Protein 7FIU (pdb70)

Structure (mmCIF, N/CA/C/O backbone):
data_7FIU
#
_entry.id   7FIU
#
_cell.length_a   48.110
_cell.length_b   60.590
_cell.length_c   85.550
_cell.angle_alpha   90.000
_cell.angle_beta   90.000
_cell.angle_gamma   90.000
#
_symmetry.space_group_name_H-M   'P 21 21 21'
#
loop_
_entity.id
_entity.type
_entity.pdbx_description
1 polymer 'ULP_PROTEASE domain-containing protein'
2 water water
#
loop_
_atom_site.group_PDB
_atom_site.id
_atom_site.type_symbol
_atom_site.label_atom_id
_atom_site.label_alt_id
_atom_site.label_comp_id
_atom_site.label_asym_id
_atom_site.label_entity_id
_atom_site.label_seq_id
_atom_site.pdbx_PDB_ins_code
_atom_site.Cartn_x
_atom_site.Cartn_y
_atom_site.Cartn_z
_atom_site.occupancy
_atom_site.B_iso_or_equiv
_atom_site.auth_seq_id
_atom_site.auth_comp_id
_atom_site.auth_asym_id
_atom_site.auth_atom_id
_atom_site.pdbx_PDB_model_num
ATOM 1 N N . SER A 1 8 ? -35.384 -3.189 -37.597 1.00 80.07 837 SER A N 1
ATOM 2 C CA . SER A 1 8 ? -34.308 -2.267 -37.945 1.00 69.27 837 SER A CA 1
ATOM 3 C C . SER A 1 8 ? -32.986 -2.671 -37.294 1.00 58.80 837 SER A C 1
ATOM 4 O O . SER A 1 8 ? -32.957 -3.159 -36.164 1.00 66.82 837 SER A O 1
ATOM 7 N N . THR A 1 9 ? -31.896 -2.468 -38.026 1.00 51.36 838 THR A N 1
ATOM 8 C CA . THR A 1 9 ? -30.544 -2.765 -37.580 1.00 42.94 838 THR A CA 1
ATOM 9 C C . THR A 1 9 ? -29.774 -1.473 -37.353 1.00 40.44 838 THR A C 1
ATOM 10 O O . THR A 1 9 ? -30.212 -0.384 -37.740 1.00 42.22 838 THR A O 1
ATOM 14 N N . ALA A 1 10 ? -28.596 -1.607 -36.734 1.00 40.20 839 ALA A N 1
ATOM 15 C CA . ALA A 1 10 ? -27.737 -0.442 -36.552 1.00 42.05 839 ALA A CA 1
ATOM 16 C C . ALA A 1 10 ? -27.355 0.159 -37.895 1.00 42.77 839 ALA A C 1
ATOM 17 O O . ALA A 1 10 ? -27.353 1.383 -38.056 1.00 41.66 839 ALA A O 1
ATOM 19 N N . GLN A 1 11 ? -27.031 -0.692 -38.875 1.00 38.08 840 GLN A N 1
ATOM 20 C CA . GLN A 1 11 ? -26.673 -0.182 -40.191 1.00 38.43 840 GLN A CA 1
ATOM 21 C C . GLN A 1 11 ? -27.883 0.413 -40.898 1.00 43.96 840 GLN A C 1
ATOM 22 O O . GLN A 1 11 ? -27.760 1.413 -41.611 1.00 45.12 840 GLN A O 1
ATOM 28 N N . GLY A 1 12 ? -29.063 -0.174 -40.701 1.00 42.76 841 GLY A N 1
ATOM 29 C CA . GLY A 1 12 ? -30.267 0.425 -41.254 1.00 43.40 841 GLY A CA 1
ATOM 30 C C . GLY A 1 12 ? -30.515 1.815 -40.704 1.00 38.47 841 GLY A C 1
ATOM 31 O O . GLY A 1 12 ? -30.873 2.734 -41.444 1.00 42.68 841 GLY A O 1
ATOM 32 N N . ILE A 1 13 ? -30.305 1.992 -39.400 1.00 36.36 842 ILE A N 1
ATOM 33 C CA . ILE A 1 13 ? -30.452 3.305 -38.786 1.00 40.38 842 ILE A CA 1
ATOM 34 C C . ILE A 1 13 ? -29.395 4.260 -39.320 1.00 44.63 842 ILE A C 1
ATOM 35 O O . ILE A 1 13 ? -29.690 5.415 -39.647 1.00 37.51 842 ILE A O 1
ATOM 40 N N . LEU A 1 14 ? -28.152 3.787 -39.436 1.00 36.90 843 LEU A N 1
ATOM 41 C CA . LEU A 1 14 ? -27.082 4.632 -39.954 1.00 38.56 843 LEU A CA 1
ATOM 42 C C . LEU A 1 14 ? -27.393 5.124 -41.363 1.00 43.17 843 LEU A C 1
ATOM 43 O O . LEU A 1 14 ? -27.159 6.295 -41.681 1.00 46.00 843 LEU A O 1
ATOM 48 N N . GLN A 1 15 ? -27.921 4.247 -42.223 1.00 39.63 844 GLN A N 1
ATOM 49 C CA . GLN A 1 15 ? -28.255 4.662 -43.583 1.00 42.40 844 GLN A CA 1
ATOM 50 C C . GLN A 1 15 ? -29.351 5.715 -43.591 1.00 38.57 844 GLN A C 1
ATOM 51 O O . GLN A 1 15 ? -29.343 6.621 -44.431 1.00 46.71 844 GLN A O 1
ATOM 57 N N . GLN A 1 16 ? -30.315 5.601 -42.675 1.00 36.41 845 GLN A N 1
ATOM 58 C CA . GLN A 1 16 ? -31.406 6.569 -42.618 1.00 42.01 845 GLN A CA 1
ATOM 59 C C . GLN A 1 16 ? -30.908 7.916 -42.119 1.00 42.89 845 GLN A C 1
ATOM 60 O O . GLN A 1 16 ? -31.291 8.967 -42.648 1.00 45.64 845 GLN A O 1
ATOM 66 N N . ILE A 1 17 ? -30.052 7.901 -41.098 1.00 35.77 846 ILE A N 1
ATOM 67 C CA . ILE A 1 17 ? -29.455 9.137 -40.607 1.00 38.55 846 ILE A CA 1
ATOM 68 C C . ILE A 1 17 ? -28.637 9.806 -41.701 1.00 41.96 846 ILE A C 1
ATOM 69 O O . ILE A 1 17 ? -28.700 11.026 -41.893 1.00 42.65 846 ILE A O 1
ATOM 74 N N . ASN A 1 18 ? -27.865 9.018 -42.446 1.00 42.15 847 ASN A N 1
ATOM 75 C CA . ASN A 1 18 ? -26.990 9.609 -43.450 1.00 44.60 847 ASN A CA 1
ATOM 76 C C . ASN A 1 18 ? -27.772 10.173 -44.627 1.00 48.30 847 ASN A C 1
ATOM 77 O O . ASN A 1 18 ? -27.303 11.108 -45.284 1.00 48.93 847 ASN A O 1
ATOM 82 N N . THR A 1 19 ? -28.947 9.614 -44.921 1.00 44.62 848 THR A N 1
ATOM 83 C CA . THR A 1 19 ? -29.812 10.218 -45.925 1.00 48.71 848 THR A CA 1
ATOM 84 C C . THR A 1 19 ? -30.296 11.588 -45.471 1.00 54.84 848 THR A C 1
ATOM 85 O O . THR A 1 19 ? -30.317 12.543 -46.258 1.00 54.95 848 THR A O 1
ATOM 89 N N . ILE A 1 20 ? -30.681 11.706 -44.197 1.00 48.18 849 ILE A N 1
ATOM 90 C CA . ILE A 1 20 ? -31.118 12.993 -43.668 1.00 49.89 849 ILE A CA 1
ATOM 91 C C . ILE A 1 20 ? -29.973 13.998 -43.685 1.00 51.08 849 ILE A C 1
ATOM 92 O O . ILE A 1 20 ? -30.162 15.166 -44.049 1.00 55.27 849 ILE A O 1
ATOM 97 N N . LEU A 1 21 ? -28.773 13.569 -43.281 1.00 47.57 850 LEU A N 1
ATOM 98 C CA . LEU A 1 21 ? -27.628 14.474 -43.293 1.00 53.37 850 LEU A CA 1
ATOM 99 C C . LEU A 1 21 ? -27.331 14.966 -44.703 1.00 53.24 850 LEU A C 1
ATOM 100 O O . LEU A 1 21 ? -26.975 16.134 -44.901 1.00 54.70 850 LEU A O 1
ATOM 105 N N . ARG A 1 22 ? -27.486 14.087 -45.695 1.00 54.80 851 ARG A N 1
ATOM 106 C CA . ARG A 1 22 ? -27.213 14.452 -47.080 1.00 51.37 851 ARG A CA 1
ATOM 107 C C . ARG A 1 22 ? -28.209 15.494 -47.573 1.00 59.98 851 ARG A C 1
ATOM 108 O O . ARG A 1 22 ? -27.826 16.495 -48.190 1.00 68.06 851 ARG A O 1
ATOM 116 N N . ARG A 1 23 ? -29.501 15.270 -47.307 1.00 61.30 852 ARG A N 1
ATOM 117 C CA . ARG A 1 23 ? -30.531 16.239 -47.673 1.00 64.52 852 ARG A CA 1
ATOM 118 C C . ARG A 1 23 ? -30.261 17.605 -47.061 1.00 68.06 852 ARG A C 1
ATOM 119 O O . ARG A 1 23 ? -30.642 18.628 -47.637 1.00 67.83 852 ARG A O 1
ATOM 127 N N . ASN A 1 24 ? -29.616 17.640 -45.896 1.00 64.76 853 ASN A N 1
ATOM 128 C CA . ASN A 1 24 ? -29.373 18.872 -45.162 1.00 67.99 853 ASN A CA 1
ATOM 129 C C . ASN A 1 24 ? -27.947 19.388 -45.336 1.00 65.94 853 ASN A C 1
ATOM 130 O O . ASN A 1 24 ? -27.509 20.241 -44.559 1.00 69.04 853 ASN A O 1
ATOM 135 N N . ASN A 1 25 ? -27.218 18.882 -46.333 1.00 62.48 854 ASN A N 1
ATOM 136 C CA . ASN A 1 25 ? -25.882 19.380 -46.675 1.00 64.97 854 ASN A CA 1
ATOM 137 C C . ASN A 1 25 ? -24.948 19.379 -45.468 1.00 70.21 854 ASN A C 1
ATOM 138 O O . ASN A 1 25 ? -24.186 20.321 -45.241 1.00 64.94 854 ASN A O 1
ATOM 143 N N . ALA A 1 26 ? -25.010 18.312 -44.681 1.00 54.85 855 ALA A N 1
ATOM 144 C CA . ALA A 1 26 ? -24.098 18.109 -43.571 1.00 49.11 855 ALA A CA 1
ATOM 145 C C . ALA A 1 26 ? -23.274 16.857 -43.830 1.00 59.02 855 ALA A C 1
ATOM 146 O O . ALA A 1 26 ? -23.665 15.983 -44.610 1.00 59.70 855 ALA A O 1
ATOM 148 N N . ARG A 1 27 ? -22.124 16.777 -43.166 1.00 52.82 856 ARG A N 1
ATOM 149 C CA . ARG A 1 27 ? -21.228 15.649 -43.374 1.00 59.05 856 ARG A CA 1
ATOM 150 C C . ARG A 1 27 ? -21.873 14.367 -42.866 1.00 59.37 856 ARG A C 1
ATOM 151 O O . ARG A 1 27 ? -22.436 14.336 -41.767 1.00 53.05 856 ARG A O 1
ATOM 153 N N . GLU A 1 28 ? -21.807 13.313 -43.678 1.00 59.08 857 GLU A N 1
ATOM 154 C CA . GLU A 1 28 ? -22.263 12.007 -43.232 1.00 54.86 857 GLU A CA 1
ATOM 155 C C . GLU A 1 28 ? -21.341 11.472 -42.139 1.00 59.43 857 GLU A C 1
ATOM 156 O O . GLU A 1 28 ? -20.187 11.886 -42.000 1.00 63.90 857 GLU A O 1
ATOM 158 N N . ILE A 1 29 ? -21.873 10.551 -41.344 1.00 49.98 858 ILE A N 1
ATOM 159 C CA . ILE A 1 29 ? -21.134 9.951 -40.245 1.00 51.49 858 ILE A CA 1
ATOM 160 C C . ILE A 1 29 ? -20.809 8.506 -40.600 1.00 51.56 858 ILE A C 1
ATOM 161 O O . ILE A 1 29 ? -21.409 7.905 -41.497 1.00 56.25 858 ILE A O 1
ATOM 166 N N . GLU A 1 30 ? -19.841 7.942 -39.877 1.00 52.95 859 GLU A N 1
ATOM 167 C CA . GLU A 1 30 ? -19.443 6.556 -40.073 1.00 58.19 859 GLU A CA 1
ATOM 168 C C . GLU A 1 30 ? -19.947 5.621 -38.984 1.00 56.03 859 GLU A C 1
ATOM 169 O O . GLU A 1 30 ? -19.990 4.406 -39.205 1.00 56.96 859 GLU A O 1
ATOM 175 N N . ASP A 1 31 ? -20.315 6.151 -37.822 1.00 51.23 860 ASP A N 1
ATOM 176 C CA . ASP A 1 31 ? -20.878 5.365 -36.737 1.00 45.68 860 ASP A CA 1
ATOM 177 C C . ASP A 1 31 ? -21.935 6.209 -36.046 1.00 41.68 860 ASP A C 1
ATOM 178 O O . ASP A 1 31 ? -21.737 7.409 -35.848 1.00 42.10 860 ASP A O 1
ATOM 183 N N . VAL A 1 32 ? -23.047 5.577 -35.663 1.00 41.51 861 VAL A N 1
ATOM 184 C CA . VAL A 1 32 ? -24.134 6.328 -35.039 1.00 41.17 861 VAL A CA 1
ATOM 185 C C . VAL A 1 32 ? -23.690 6.930 -33.709 1.00 39.69 861 VAL A C 1
ATOM 186 O O . VAL A 1 32 ? -24.211 7.973 -33.286 1.00 37.17 861 VAL A O 1
ATOM 190 N N . HIS A 1 33 ? -22.701 6.316 -33.046 1.00 42.42 862 HIS A N 1
ATOM 191 C CA . HIS A 1 33 ? -22.187 6.872 -31.794 1.00 40.12 862 HIS A CA 1
ATOM 192 C C . HIS A 1 33 ? -21.697 8.305 -31.952 1.00 42.20 862 HIS A C 1
ATOM 193 O O . HIS A 1 33 ? -21.724 9.074 -30.984 1.00 46.88 862 HIS A O 1
ATOM 200 N N . ASN A 1 34 ? -21.229 8.676 -33.148 1.00 42.88 863 ASN A N 1
ATOM 201 C CA . ASN A 1 34 ? -20.808 10.050 -33.394 1.00 46.68 863 ASN A CA 1
ATOM 202 C C . ASN A 1 34 ? -21.858 11.066 -32.964 1.00 49.18 863 ASN A C 1
ATOM 203 O O . ASN A 1 34 ? -21.509 12.182 -32.561 1.00 47.15 863 ASN A O 1
ATOM 208 N N . LEU A 1 35 ? -23.143 10.712 -33.033 1.00 40.76 864 LEU A N 1
ATOM 209 C CA . LEU A 1 35 ? -24.197 11.651 -32.675 1.00 35.26 864 LEU A CA 1
ATOM 210 C C . LEU A 1 35 ? -24.856 11.345 -31.336 1.00 39.86 864 LEU A C 1
ATOM 211 O O . LEU A 1 35 ? -25.844 11.998 -30.986 1.00 42.35 864 LEU A O 1
ATOM 216 N N . LEU A 1 36 ? -24.339 10.393 -30.571 1.00 37.82 865 LEU A N 1
ATOM 217 C CA . LEU A 1 36 ? -24.872 10.148 -29.239 1.00 39.11 865 LEU A CA 1
ATOM 218 C C . LEU A 1 36 ? -24.081 10.951 -28.216 1.00 44.39 865 LEU A C 1
ATOM 219 O O . LEU A 1 36 ? -22.902 11.252 -28.413 1.00 34.72 865 LEU A O 1
ATOM 224 N N . ALA A 1 37 ? -24.752 11.318 -27.129 1.00 39.81 866 ALA A N 1
ATOM 225 C CA . ALA A 1 37 ? -24.101 12.004 -26.026 1.00 32.73 866 ALA A CA 1
ATOM 226 C C . ALA A 1 37 ? -24.856 11.671 -24.749 1.00 34.17 866 ALA A C 1
ATOM 227 O O . ALA A 1 37 ? -26.013 11.243 -24.787 1.00 35.64 866 ALA A O 1
ATOM 229 N N . LEU A 1 38 ? -24.195 11.892 -23.609 1.00 28.99 867 LEU A N 1
ATOM 230 C CA . LEU A 1 38 ? -24.755 11.431 -22.337 1.00 29.48 867 LEU A CA 1
ATOM 231 C C . LEU A 1 38 ? -26.110 12.065 -22.040 1.00 33.88 867 LEU A C 1
ATOM 232 O O . LEU A 1 38 ? -26.991 11.402 -21.474 1.00 34.61 867 LEU A O 1
ATOM 237 N N . ASP A 1 39 ? -26.315 13.331 -22.417 1.00 33.40 868 ASP A N 1
ATOM 238 C CA . ASP A 1 39 ? -27.584 13.956 -22.057 1.00 31.87 868 ASP A CA 1
ATOM 239 C C . ASP A 1 39 ? -28.726 13.299 -22.813 1.00 37.00 868 ASP A C 1
ATOM 240 O O . ASP A 1 39 ? -29.780 13.013 -22.234 1.00 40.28 868 ASP A O 1
ATOM 245 N N . PHE A 1 40 ? -28.525 13.033 -24.106 1.00 34.64 869 PHE A N 1
ATOM 246 C CA . PHE A 1 40 ? -29.583 12.406 -24.894 1.00 36.03 869 PHE A CA 1
ATOM 247 C C . PHE A 1 40 ? -29.901 11.011 -24.375 1.00 34.68 869 PHE A C 1
ATOM 248 O O . PHE A 1 40 ? -31.073 10.611 -24.299 1.00 32.81 869 PHE A O 1
ATOM 256 N N . ALA A 1 41 ? -28.866 10.250 -24.018 1.00 33.12 870 ALA A N 1
ATOM 257 C CA . ALA A 1 41 ? -29.089 8.909 -23.500 1.00 31.96 870 ALA A CA 1
ATOM 258 C C . ALA A 1 41 ? -29.779 8.948 -22.145 1.00 33.58 870 ALA A C 1
ATOM 259 O O . ALA A 1 41 ? -30.695 8.161 -21.892 1.00 31.82 870 ALA A O 1
ATOM 261 N N . THR A 1 42 ? -29.330 9.840 -21.251 1.00 28.77 871 THR A N 1
ATOM 262 C CA . THR A 1 42 ? -29.888 9.894 -19.907 1.00 30.85 871 THR A CA 1
ATOM 263 C C . THR A 1 42 ? -31.325 10.401 -19.918 1.00 38.41 871 THR A C 1
ATOM 264 O O . THR A 1 42 ? -32.151 9.962 -19.103 1.00 44.98 871 THR A O 1
ATOM 268 N N . GLU A 1 43 ? -31.644 11.324 -20.827 1.00 33.47 872 GLU A N 1
ATOM 269 C CA . GLU A 1 43 ? -33.008 11.840 -20.914 1.00 37.10 872 GLU A CA 1
ATOM 270 C C . GLU A 1 43 ? -33.999 10.758 -21.312 1.00 40.92 872 GLU A C 1
ATOM 271 O O . GLU A 1 43 ? -35.204 10.911 -21.074 1.00 46.77 872 GLU A O 1
ATOM 277 N N . ASN A 1 44 ? -33.521 9.673 -21.920 1.00 37.22 873 ASN A N 1
ATOM 278 C CA . ASN A 1 44 ? -34.375 8.571 -22.341 1.00 39.57 873 ASN A CA 1
ATOM 279 C C . ASN A 1 44 ? -34.175 7.329 -21.481 1.00 39.15 873 ASN A C 1
ATOM 280 O O . ASN A 1 44 ? -34.641 6.247 -21.848 1.00 40.84 873 ASN A O 1
ATOM 285 N N . GLN A 1 45 ? -33.475 7.463 -20.353 1.00 40.67 874 GLN A N 1
ATOM 286 C CA . GLN A 1 45 ? -33.268 6.380 -19.392 1.00 44.45 874 GLN A CA 1
ATOM 287 C C . GLN A 1 45 ? -32.428 5.242 -19.955 1.00 45.81 874 GLN A C 1
ATOM 288 O O . GLN A 1 45 ? -32.641 4.080 -19.606 1.00 49.18 874 GLN A O 1
ATOM 294 N N . ASN A 1 46 ? -31.477 5.557 -20.835 1.00 33.51 875 ASN A N 1
ATOM 295 C CA A ASN A 1 46 ? -30.457 4.600 -21.259 0.59 39.99 875 ASN A CA 1
ATOM 296 C CA B ASN A 1 46 ? -30.460 4.600 -21.252 0.41 40.01 875 ASN A CA 1
ATOM 297 C C . ASN A 1 46 ? -29.224 4.863 -20.402 1.00 36.30 875 ASN A C 1
ATOM 298 O O . ASN A 1 46 ? -28.328 5.610 -20.786 1.00 41.44 875 ASN A O 1
ATOM 307 N N . PHE A 1 47 ? -29.191 4.243 -19.237 1.00 33.32 876 PHE A N 1
ATOM 308 C CA . PHE A 1 47 ? -28.096 4.411 -18.298 1.00 33.15 876 PHE A CA 1
ATOM 309 C C . PHE A 1 47 ? -26.936 3.451 -18.537 1.00 39.10 876 PHE A C 1
ATOM 310 O O . PHE A 1 47 ? -25.963 3.486 -17.775 1.00 39.13 876 PHE A O 1
ATOM 318 N N . ARG A 1 48 ? -27.001 2.606 -19.566 1.00 34.62 877 ARG A N 1
ATOM 319 C CA . ARG A 1 48 ? -25.879 1.744 -19.927 1.00 46.04 877 ARG A CA 1
ATOM 320 C C . ARG A 1 48 ? -25.024 2.320 -21.053 1.00 43.72 877 ARG A C 1
ATOM 321 O O . ARG A 1 48 ? -24.076 1.665 -21.497 1.00 42.53 877 ARG A O 1
ATOM 325 N N . TYR A 1 49 ? -25.341 3.522 -21.518 1.00 35.12 878 TYR A N 1
ATOM 326 C CA . TYR A 1 49 ? -24.534 4.213 -22.519 1.00 36.80 878 TYR A CA 1
ATOM 327 C C . TYR A 1 49 ? -23.118 4.467 -22.001 1.00 36.19 878 TYR A C 1
ATOM 328 O O . TYR A 1 49 ? -22.933 4.968 -20.891 1.00 34.10 878 TYR A O 1
ATOM 337 N N . TRP A 1 50 ? -22.112 4.117 -22.806 1.00 35.84 879 TRP A N 1
ATOM 338 C CA . TRP A 1 50 ? -20.715 4.292 -22.410 1.00 39.48 879 TRP A CA 1
ATOM 339 C C . TRP A 1 50 ? -20.266 5.706 -22.753 1.00 33.75 879 TRP A C 1
ATOM 340 O O . TRP A 1 50 ? -20.472 6.170 -23.872 1.00 33.87 879 TRP A O 1
ATOM 351 N N . LEU A 1 51 ? -19.642 6.388 -21.795 1.00 33.31 880 LEU A N 1
ATOM 352 C CA . LEU A 1 51 ? -19.301 7.788 -22.012 1.00 33.72 880 LEU A CA 1
ATOM 353 C C . LEU A 1 51 ? -18.160 7.929 -23.009 1.00 34.72 880 LEU A C 1
ATOM 354 O O . LEU A 1 51 ? -17.147 7.235 -22.914 1.00 38.45 880 LEU A O 1
ATOM 359 N N . GLN A 1 52 ? -18.322 8.854 -23.950 1.00 32.74 881 GLN A N 1
ATOM 360 C CA . GLN A 1 52 ? -17.321 9.120 -24.966 1.00 37.09 881 GLN A CA 1
ATOM 361 C C . GLN A 1 52 ? -16.500 10.344 -24.572 1.00 33.78 881 GLN A C 1
ATOM 362 O O . GLN A 1 52 ? -16.783 11.026 -23.587 1.00 32.46 881 GLN A O 1
ATOM 368 N N . THR A 1 53 ? -15.485 10.645 -25.382 1.00 34.52 882 THR A N 1
ATOM 369 C CA . THR A 1 53 ? -14.596 11.758 -25.067 1.00 38.55 882 THR A CA 1
ATOM 370 C C . THR A 1 53 ? -15.362 13.056 -24.834 1.00 44.08 882 THR A C 1
ATOM 371 O O . THR A 1 53 ? -15.086 13.778 -23.868 1.00 33.70 882 THR A O 1
ATOM 375 N N . HIS A 1 54 ? -16.351 13.367 -25.683 1.00 35.31 883 HIS A N 1
ATOM 376 C CA . HIS A 1 54 ? -17.045 14.638 -25.488 1.00 33.03 883 HIS A CA 1
ATOM 377 C C . HIS A 1 54 ? -17.850 14.646 -24.194 1.00 32.06 883 HIS A C 1
ATOM 378 O O . HIS A 1 54 ? -17.992 15.700 -23.566 1.00 36.25 883 HIS A O 1
ATOM 385 N N . ASP A 1 55 ? -18.369 13.489 -23.767 1.00 33.80 884 ASP A N 1
ATOM 386 C CA . ASP A 1 55 ? -19.101 13.437 -22.503 1.00 29.86 884 ASP A CA 1
ATOM 387 C C . ASP A 1 55 ? -18.175 13.675 -21.314 1.00 33.24 884 ASP A C 1
ATOM 388 O O . ASP A 1 55 ? -18.610 14.191 -20.283 1.00 31.34 884 ASP A O 1
ATOM 393 N N . MET A 1 56 ? -16.906 13.293 -21.448 1.00 31.78 885 MET A N 1
ATOM 394 C CA . MET A 1 56 ? -15.949 13.322 -20.345 1.00 29.82 885 MET A CA 1
ATOM 395 C C . MET A 1 56 ? -15.552 14.757 -19.999 1.00 37.46 885 MET A C 1
ATOM 396 O O . MET A 1 56 ? -15.138 15.032 -18.865 1.00 33.79 885 MET A O 1
ATOM 401 N N . PHE A 1 57 ? -15.688 15.677 -20.958 1.00 33.24 886 PHE A N 1
ATOM 402 C CA . PHE A 1 57 ? -15.444 17.091 -20.693 1.00 35.48 886 PHE A CA 1
ATOM 403 C C . PHE A 1 57 ? -16.533 17.666 -19.806 1.00 35.33 886 PHE A C 1
ATOM 404 O O . PHE A 1 57 ? -16.259 18.456 -18.901 1.00 34.07 886 PHE A O 1
ATOM 412 N N . PHE A 1 58 ? -17.780 17.277 -20.055 1.00 35.19 887 PHE A N 1
ATOM 413 C CA . PHE A 1 58 ? -18.864 17.704 -19.184 1.00 35.58 887 PHE A CA 1
ATOM 414 C C . PHE A 1 58 ? -18.747 17.073 -17.806 1.00 38.74 887 PHE A C 1
ATOM 415 O O . PHE A 1 58 ? -19.006 17.734 -16.790 1.00 34.23 887 PHE A O 1
ATOM 423 N N . ALA A 1 59 ? -18.344 15.802 -17.745 1.00 35.75 888 ALA A N 1
ATOM 424 C CA . ALA A 1 59 ? -18.165 15.168 -16.447 1.00 32.70 888 ALA A CA 1
ATOM 425 C C . ALA A 1 59 ? -17.057 15.839 -15.655 1.00 35.03 888 ALA A C 1
ATOM 426 O O . ALA A 1 59 ? -17.148 15.934 -14.428 1.00 36.17 888 ALA A O 1
ATOM 428 N N . ALA A 1 60 ? -16.018 16.330 -16.336 1.00 33.87 889 ALA A N 1
ATOM 429 C CA . ALA A 1 60 ? -14.949 17.027 -15.630 1.00 39.03 889 ALA A CA 1
ATOM 430 C C . ALA A 1 60 ? -15.493 18.224 -14.867 1.00 37.90 889 ALA A C 1
ATOM 431 O O . ALA A 1 60 ? -15.087 18.479 -13.727 1.00 42.60 889 ALA A O 1
ATOM 433 N N . ARG A 1 61 ? -16.419 18.967 -15.481 1.00 41.64 890 ARG A N 1
ATOM 434 C CA . ARG A 1 61 ? -16.981 20.145 -14.822 1.00 44.60 890 ARG A CA 1
ATOM 435 C C . ARG A 1 61 ? -17.797 19.748 -13.601 1.00 40.42 890 ARG A C 1
ATOM 436 O O . ARG A 1 61 ? -17.772 20.439 -12.580 1.00 43.10 890 ARG A O 1
ATOM 438 N N . GLN A 1 62 ? -18.515 18.626 -13.683 1.00 47.67 891 GLN A N 1
ATOM 439 C CA A GLN A 1 62 ? -19.254 18.129 -12.524 0.49 44.20 891 GLN A CA 1
ATOM 440 C CA B GLN A 1 62 ? -19.255 18.144 -12.523 0.51 44.53 891 GLN A CA 1
ATOM 441 C C . GLN A 1 62 ? -18.325 17.863 -11.348 1.00 43.79 891 GLN A C 1
ATOM 442 O O . GLN A 1 62 ? -18.660 18.164 -10.194 1.00 45.87 891 GLN A O 1
ATOM 453 N N . TYR A 1 63 ? -17.156 17.295 -11.619 1.00 41.70 892 TYR A N 1
ATOM 454 C CA . TYR A 1 63 ? -16.187 16.965 -10.586 1.00 35.04 892 TYR A CA 1
ATOM 455 C C . TYR A 1 63 ? -15.186 18.096 -10.335 1.00 39.55 892 TYR A C 1
ATOM 456 O O . TYR A 1 63 ? -14.211 17.897 -9.605 1.00 42.89 892 TYR A O 1
ATOM 465 N N . THR A 1 64 ? -15.427 19.278 -10.906 1.00 41.45 893 THR A N 1
ATOM 466 C CA . THR A 1 64 ? -14.611 20.478 -10.682 1.00 45.97 893 THR A CA 1
ATOM 467 C C . THR A 1 64 ? -13.175 20.301 -11.174 1.00 51.06 893 THR A C 1
ATOM 468 O O . THR A 1 64 ? -12.227 20.775 -10.547 1.00 60.05 893 THR A O 1
ATOM 472 N N . PHE A 1 65 ? -13.007 19.639 -12.318 1.00 42.42 894 PHE A N 1
ATOM 473 C CA . PHE A 1 65 ? -11.677 19.463 -12.888 1.00 41.36 894 PHE A CA 1
ATOM 474 C C . PHE A 1 65 ? -11.366 20.380 -14.059 1.00 51.10 894 PHE A C 1
ATOM 475 O O . PHE A 1 65 ? -10.216 20.809 -14.185 1.00 68.99 894 PHE A O 1
ATOM 483 N N . HIS A 1 66 ? -12.341 20.669 -14.929 1.00 50.64 895 HIS A N 1
ATOM 484 C CA . HIS A 1 66 ? -12.072 21.478 -16.119 1.00 82.13 895 HIS A CA 1
ATOM 485 C C . HIS A 1 66 ? -11.132 22.637 -15.798 1.00 86.38 895 HIS A C 1
ATOM 486 O O . HIS A 1 66 ? -10.111 22.837 -16.466 1.00 88.86 895 HIS A O 1
ATOM 488 N N . ASP A 1 67 ? -11.448 23.379 -14.739 1.00 76.94 896 ASP A N 1
ATOM 489 C CA . ASP A 1 67 ? -10.494 24.253 -14.076 1.00 70.09 896 ASP A CA 1
ATOM 490 C C . ASP A 1 67 ? -10.854 24.288 -12.595 1.00 79.50 896 ASP A C 1
ATOM 491 O O . ASP A 1 67 ? -11.828 23.665 -12.162 1.00 85.96 896 ASP A O 1
ATOM 493 N N . ASP A 1 68 ? -10.037 24.995 -11.814 1.00 85.65 897 ASP A N 1
ATOM 494 C CA . ASP A 1 68 ? -10.254 25.412 -10.427 1.00 77.00 897 ASP A CA 1
ATOM 495 C C . ASP A 1 68 ? -9.841 24.369 -9.393 1.00 84.98 897 ASP A C 1
ATOM 496 O O . ASP A 1 68 ? -9.824 24.687 -8.206 1.00 101.06 897 ASP A O 1
ATOM 501 N N . ARG A 1 69 ? -9.513 23.143 -9.791 1.00 83.53 898 ARG A N 1
ATOM 502 C CA . ARG A 1 69 ? -9.108 22.123 -8.820 1.00 81.52 898 ARG A CA 1
ATOM 503 C C . ARG A 1 69 ? -8.520 20.887 -9.493 1.00 78.22 898 ARG A C 1
ATOM 504 O O . ARG A 1 69 ? -8.268 19.875 -8.838 1.00 77.13 898 ARG A O 1
ATOM 506 N N . ASN A 1 74 ? -3.064 29.315 -13.585 1.00 102.16 903 ASN A N 1
ATOM 507 C CA . ASN A 1 74 ? -3.785 30.172 -12.652 1.00 102.68 903 ASN A CA 1
ATOM 508 C C . ASN A 1 74 ? -3.791 29.522 -11.269 1.00 95.23 903 ASN A C 1
ATOM 509 O O . ASN A 1 74 ? -3.720 30.206 -10.248 1.00 101.87 903 ASN A O 1
ATOM 514 N N . ASP A 1 75 ? -3.871 28.192 -11.249 1.00 81.19 904 ASP A N 1
ATOM 515 C CA . ASP A 1 75 ? -3.782 27.399 -10.030 1.00 71.73 904 ASP A CA 1
ATOM 516 C C . ASP A 1 75 ? -2.707 26.328 -10.213 1.00 54.36 904 ASP A C 1
ATOM 517 O O . ASP A 1 75 ? -2.075 26.229 -11.268 1.00 60.22 904 ASP A O 1
ATOM 522 N N . ARG A 1 76 ? -2.502 25.514 -9.177 1.00 44.32 905 ARG A N 1
ATOM 523 C CA . ARG A 1 76 ? -1.375 24.585 -9.115 1.00 41.31 905 ARG A CA 1
ATOM 524 C C . ARG A 1 76 ? -1.649 23.219 -9.740 1.00 43.77 905 ARG A C 1
ATOM 525 O O . ARG A 1 76 ? -0.725 22.396 -9.815 1.00 36.77 905 ARG A O 1
ATOM 533 N N . HIS A 1 77 ? -2.876 22.945 -10.176 1.00 35.04 906 HIS A N 1
ATOM 534 C CA . HIS A 1 77 ? -3.260 21.635 -10.694 1.00 31.94 906 HIS A CA 1
ATOM 535 C C . HIS A 1 77 ? -3.421 21.710 -12.207 1.00 38.21 906 HIS A C 1
ATOM 536 O O . HIS A 1 77 ? -4.073 22.623 -12.725 1.00 41.45 906 HIS A O 1
ATOM 543 N N . ASP A 1 78 ? -2.824 20.756 -12.907 1.00 34.21 907 ASP A N 1
ATOM 544 C CA . ASP A 1 78 ? -2.987 20.561 -14.338 1.00 32.13 907 ASP A CA 1
ATOM 545 C C . ASP A 1 78 ? -4.004 19.451 -14.580 1.00 30.43 907 ASP A C 1
ATOM 546 O O . ASP A 1 78 ? -4.123 18.526 -13.779 1.00 28.33 907 ASP A O 1
ATOM 551 N N . PHE A 1 79 ? -4.707 19.518 -15.707 1.00 33.96 908 PHE A N 1
ATOM 552 C CA . PHE A 1 79 ? -5.733 18.514 -15.972 1.00 36.88 908 PHE A CA 1
ATOM 553 C C . PHE A 1 79 ? -5.770 18.207 -17.461 1.00 30.02 908 PHE A C 1
ATOM 554 O O . PHE A 1 79 ? -5.666 19.116 -18.287 1.00 32.71 908 PHE A O 1
ATOM 562 N N . ALA A 1 80 ? -5.900 16.926 -17.804 1.00 28.27 909 ALA A N 1
ATOM 563 C CA . ALA A 1 80 ? -5.927 16.542 -19.210 1.00 38.57 909 ALA A CA 1
ATOM 564 C C . ALA A 1 80 ? -6.845 15.351 -19.427 1.00 31.16 909 ALA A C 1
ATOM 565 O O . ALA A 1 80 ? -6.772 14.367 -18.694 1.00 26.13 909 ALA A O 1
ATOM 567 N N . ILE A 1 81 ? -7.689 15.442 -20.449 1.00 29.88 910 ILE A N 1
ATOM 568 C CA . ILE A 1 81 ? -8.397 14.289 -20.996 1.00 38.48 910 ILE A CA 1
ATOM 569 C C . ILE A 1 81 ? -7.659 13.872 -22.250 1.00 35.80 910 ILE A C 1
ATOM 570 O O . ILE A 1 81 ? -7.551 14.655 -23.199 1.00 37.44 910 ILE A O 1
ATOM 575 N N . THR A 1 82 ? -7.155 12.644 -22.270 1.00 39.00 911 THR A N 1
ATOM 576 C CA . THR A 1 82 ? -6.326 12.209 -23.382 1.00 43.63 911 THR A CA 1
ATOM 577 C C . THR A 1 82 ? -6.643 10.751 -23.698 1.00 44.84 911 THR A C 1
ATOM 578 O O . THR A 1 82 ? -7.613 10.171 -23.201 1.00 39.03 911 THR A O 1
ATOM 582 N N . SER A 1 83 ? -5.828 10.158 -24.558 1.00 46.79 912 SER A N 1
ATOM 583 C CA . SER A 1 83 ? -6.021 8.769 -24.929 1.00 56.90 912 SER A CA 1
ATOM 584 C C . SER A 1 83 ? -4.663 8.152 -25.210 1.00 62.90 912 SER A C 1
ATOM 585 O O . SER A 1 83 ? -3.638 8.838 -25.239 1.00 59.23 912 SER A O 1
ATOM 588 N N . VAL A 1 84 ? -4.672 6.832 -25.383 1.00 54.69 913 VAL A N 1
ATOM 589 C CA . VAL A 1 84 ? -3.517 6.049 -25.804 1.00 60.28 913 VAL A CA 1
ATOM 590 C C . VAL A 1 84 ? -4.032 4.925 -26.695 1.00 63.13 913 VAL A C 1
ATOM 591 O O . VAL A 1 84 ? -5.235 4.659 -26.763 1.00 65.75 913 VAL A O 1
ATOM 595 N N . GLY A 1 85 ? -3.114 4.252 -27.377 1.00 71.52 914 GLY A N 1
ATOM 596 C CA . GLY A 1 85 ? -3.481 3.161 -28.259 1.00 67.33 914 GLY A CA 1
ATOM 597 C C . GLY A 1 85 ? -4.012 3.643 -29.593 1.00 79.84 914 GLY A C 1
ATOM 598 O O . GLY A 1 85 ? -3.630 4.712 -30.068 1.00 73.54 914 GLY A O 1
ATOM 599 N N . PRO A 1 93 ? -0.567 9.105 -33.127 1.00 88.35 922 PRO A N 1
ATOM 600 C CA . PRO A 1 93 ? 0.528 8.902 -34.081 1.00 96.42 922 PRO A CA 1
ATOM 601 C C . PRO A 1 93 ? 1.383 7.678 -33.750 1.00 101.29 922 PRO A C 1
ATOM 602 O O . PRO A 1 93 ? 1.637 6.849 -34.625 1.00 96.53 922 PRO A O 1
ATOM 606 N N . THR A 1 94 ? 1.824 7.576 -32.496 1.00 97.38 923 THR A N 1
ATOM 607 C CA . THR A 1 94 ? 2.556 6.414 -32.010 1.00 95.00 923 THR A CA 1
ATOM 608 C C . THR A 1 94 ? 1.754 5.594 -31.011 1.00 90.32 923 THR A C 1
ATOM 609 O O . THR A 1 94 ? 2.246 4.563 -30.538 1.00 93.74 923 THR A O 1
ATOM 613 N N . GLY A 1 95 ? 0.534 6.018 -30.684 1.00 80.59 924 GLY A N 1
ATOM 614 C CA . GLY A 1 95 ? -0.221 5.441 -29.595 1.00 83.04 924 GLY A CA 1
ATOM 615 C C . GLY A 1 95 ? 0.086 6.037 -28.239 1.00 83.42 924 GLY A C 1
ATOM 616 O O . GLY A 1 95 ? -0.654 5.779 -27.281 1.00 73.12 924 GLY A O 1
ATOM 617 N N . ARG A 1 96 ? 1.146 6.839 -28.135 1.00 92.83 925 ARG A N 1
ATOM 618 C CA . ARG A 1 96 ? 1.588 7.411 -26.876 1.00 84.59 925 ARG A CA 1
ATOM 619 C C . ARG A 1 96 ? 1.762 8.921 -26.931 1.00 86.18 925 ARG A C 1
ATOM 620 O O . ARG A 1 96 ? 2.026 9.528 -25.887 1.00 74.54 925 ARG A O 1
ATOM 628 N N . ASP A 1 97 ? 1.595 9.546 -28.102 1.00 73.61 926 ASP A N 1
ATOM 629 C CA . ASP A 1 97 ? 2.026 10.929 -28.289 1.00 69.13 926 ASP A CA 1
ATOM 630 C C . ASP A 1 97 ? 1.183 11.911 -27.483 1.00 70.66 926 ASP A C 1
ATOM 631 O O . ASP A 1 97 ? 1.720 12.872 -26.922 1.00 69.43 926 ASP A O 1
ATOM 633 N N . LEU A 1 98 ? -0.136 11.699 -27.419 1.00 64.69 927 LEU A N 1
ATOM 634 C CA . LEU A 1 98 ? -1.005 12.659 -26.741 1.00 66.43 927 LEU A CA 1
ATOM 635 C C . LEU A 1 98 ? -0.726 12.704 -25.245 1.00 59.64 927 LEU A C 1
ATOM 636 O O . LEU A 1 98 ? -0.518 13.782 -24.678 1.00 56.13 927 LEU A O 1
ATOM 641 N N . LEU A 1 99 ? -0.727 11.541 -24.587 1.00 46.65 928 LEU A N 1
ATOM 642 C CA . LEU A 1 99 ? -0.447 11.496 -23.155 1.00 41.30 928 LEU A CA 1
ATOM 643 C C . LEU A 1 99 ? 0.978 11.953 -22.846 1.00 50.44 928 LEU A C 1
ATOM 644 O O . LEU A 1 99 ? 1.202 12.704 -21.888 1.00 43.30 928 LEU A O 1
ATOM 649 N N . SER A 1 100 ? 1.955 11.491 -23.631 1.00 46.32 929 SER A N 1
ATOM 650 C CA . SER A 1 100 ? 3.334 11.942 -23.454 1.00 50.15 929 SER A CA 1
ATOM 651 C C . SER A 1 100 ? 3.420 13.460 -23.525 1.00 47.44 929 SER A C 1
ATOM 652 O O . SER A 1 100 ? 4.052 14.101 -22.677 1.00 49.20 929 SER A O 1
ATOM 655 N N . SER A 1 101 ? 2.766 14.050 -24.529 1.00 46.35 930 SER A N 1
ATOM 656 C CA . SER A 1 101 ? 2.787 15.500 -24.690 1.00 48.43 930 SER A CA 1
ATOM 657 C C . SER A 1 101 ? 2.194 16.207 -23.476 1.00 46.46 930 SER A C 1
ATOM 658 O O . SER A 1 101 ? 2.704 17.251 -23.052 1.00 47.82 930 SER A O 1
ATOM 661 N N . ASN A 1 102 ? 1.124 15.651 -22.891 1.00 44.44 931 ASN A N 1
ATOM 662 C CA . ASN A 1 102 ? 0.539 16.270 -21.703 1.00 42.84 931 ASN A CA 1
ATOM 663 C C . ASN A 1 102 ? 1.480 16.180 -20.508 1.00 41.18 931 ASN A C 1
ATOM 664 O O . ASN A 1 102 ? 1.623 17.148 -19.751 1.00 45.10 931 ASN A O 1
ATOM 669 N N . ILE A 1 103 ? 2.131 15.032 -20.316 1.00 38.97 932 ILE A N 1
ATOM 670 C CA . ILE A 1 103 ? 3.037 14.902 -19.179 1.00 38.37 932 ILE A CA 1
ATOM 671 C C . ILE A 1 103 ? 4.260 15.793 -19.364 1.00 42.14 932 ILE A C 1
ATOM 672 O O . ILE A 1 103 ? 4.742 16.404 -18.405 1.00 38.61 932 ILE A O 1
ATOM 677 N N . ASP A 1 104 ? 4.779 15.884 -20.593 1.00 41.16 933 ASP A N 1
ATOM 678 C CA . ASP A 1 104 ? 5.868 16.819 -20.876 1.00 44.83 933 ASP A CA 1
ATOM 679 C C . ASP A 1 104 ? 5.473 18.262 -20.582 1.00 51.12 933 ASP A C 1
ATOM 680 O O . ASP A 1 104 ? 6.234 19.006 -19.952 1.00 48.47 933 ASP A O 1
ATOM 685 N N . ASN A 1 105 ? 4.303 18.692 -21.058 1.00 44.46 934 ASN A N 1
ATOM 686 C CA A ASN A 1 105 ? 3.879 20.062 -20.790 0.54 51.14 934 ASN A CA 1
ATOM 687 C CA B ASN A 1 105 ? 3.872 20.060 -20.792 0.46 51.12 934 ASN A CA 1
ATOM 688 C C . ASN A 1 105 ? 3.753 20.308 -19.292 1.00 47.31 934 ASN A C 1
ATOM 689 O O . ASN A 1 105 ? 4.084 21.397 -18.804 1.00 49.29 934 ASN A O 1
ATOM 698 N N . PHE A 1 106 ? 3.301 19.299 -18.547 1.00 38.84 935 PHE A N 1
ATOM 699 C CA . PHE A 1 106 ? 3.202 19.411 -17.096 1.00 40.86 935 PHE A CA 1
ATOM 700 C C . PHE A 1 106 ? 4.584 19.558 -16.469 1.00 43.92 935 PHE A C 1
ATOM 701 O O . PHE A 1 106 ? 4.809 20.438 -15.630 1.00 40.25 935 PHE A O 1
ATOM 709 N N . LYS A 1 107 ? 5.539 18.726 -16.894 1.00 40.61 936 LYS A N 1
ATOM 710 C CA . LYS A 1 107 ? 6.877 18.799 -16.317 1.00 46.13 936 LYS A CA 1
ATOM 711 C C . LYS A 1 107 ? 7.527 20.147 -16.595 1.00 46.60 936 LYS A C 1
ATOM 712 O O . LYS A 1 107 ? 8.304 20.645 -15.770 1.00 48.62 936 LYS A O 1
ATOM 718 N N . GLN A 1 108 ? 7.230 20.750 -17.751 1.00 47.66 937 GLN A N 1
ATOM 719 C CA . GLN A 1 108 ? 7.737 22.091 -18.024 1.00 55.02 937 GLN A CA 1
ATOM 720 C C . GLN A 1 108 ? 7.143 23.098 -17.049 1.00 54.13 937 GLN A C 1
ATOM 721 O O . GLN A 1 108 ? 7.862 23.933 -16.489 1.00 56.55 937 GLN A O 1
ATOM 723 N N . LYS A 1 109 ? 5.829 23.019 -16.819 1.00 47.28 938 LYS A N 1
ATOM 724 C CA . LYS A 1 109 ? 5.177 23.945 -15.896 1.00 53.96 938 LYS A CA 1
ATOM 725 C C . LYS A 1 109 ? 5.654 23.741 -14.463 1.00 49.26 938 LYS A C 1
ATOM 726 O O . LYS A 1 109 ? 5.686 24.699 -13.683 1.00 48.84 938 LYS A O 1
ATOM 732 N N . VAL A 1 110 ? 6.021 22.509 -14.095 1.00 45.30 939 VAL A N 1
ATOM 733 C CA . VAL A 1 110 ? 6.634 22.285 -12.788 1.00 45.97 939 VAL A CA 1
ATOM 734 C C . VAL A 1 110 ? 7.977 22.997 -12.717 1.00 50.33 939 VAL A C 1
ATOM 735 O O . VAL A 1 110 ? 8.289 23.670 -11.730 1.00 55.01 939 VAL A O 1
ATOM 739 N N . ASP A 1 111 ? 8.783 22.871 -13.775 1.00 52.32 940 ASP A N 1
ATOM 740 C CA . ASP A 1 111 ? 10.062 23.575 -13.828 1.00 57.03 940 ASP A CA 1
ATOM 741 C C . ASP A 1 111 ? 9.875 25.089 -13.843 1.00 60.54 940 ASP A C 1
ATOM 742 O O . ASP A 1 111 ? 10.701 25.829 -13.295 1.00 63.28 940 ASP A O 1
ATOM 747 N N . SER A 1 112 ? 8.815 25.575 -14.489 1.00 58.53 941 SER A N 1
ATOM 748 C CA . SER A 1 112 ? 8.539 27.006 -14.454 1.00 62.46 941 SER A CA 1
ATOM 749 C C . SER A 1 112 ? 8.022 27.466 -13.099 1.00 62.98 941 SER A C 1
ATOM 750 O O . SER A 1 112 ? 7.941 28.676 -12.865 1.00 68.19 941 SER A O 1
ATOM 753 N N . GLY A 1 113 ? 7.685 26.538 -12.204 1.00 57.24 942 GLY A N 1
ATOM 754 C CA . GLY A 1 113 ? 7.134 26.896 -10.913 1.00 57.16 942 GLY A CA 1
ATOM 755 C C . GLY A 1 113 ? 5.650 27.157 -10.930 1.00 54.90 942 GLY A C 1
ATOM 756 O O . GLY A 1 113 ? 5.120 27.728 -9.971 1.00 56.99 942 GLY A O 1
ATOM 757 N N . GLU A 1 114 ? 4.958 26.746 -11.992 1.00 52.34 943 GLU A N 1
ATOM 758 C CA . GLU A 1 114 ? 3.549 27.060 -12.178 1.00 51.00 943 GLU A CA 1
ATOM 759 C C . GLU A 1 114 ? 2.606 25.958 -11.719 1.00 48.07 943 GLU A C 1
ATOM 760 O O . GLU A 1 114 ? 1.438 26.248 -11.438 1.00 46.05 943 GLU A O 1
ATOM 766 N N . LYS A 1 115 ? 3.067 24.710 -11.649 1.00 44.31 944 LYS A N 1
ATOM 767 C CA . LYS A 1 115 ? 2.193 23.590 -11.325 1.00 40.65 944 LYS A CA 1
ATOM 768 C C . LYS A 1 115 ? 2.884 22.641 -10.359 1.00 40.36 944 LYS A C 1
ATOM 769 O O . LYS A 1 115 ? 4.113 22.564 -10.291 1.00 41.87 944 LYS A O 1
ATOM 775 N N . ASP A 1 116 ? 2.057 21.914 -9.608 1.00 37.78 945 ASP A N 1
ATOM 776 C CA . ASP A 1 116 ? 2.510 20.902 -8.668 1.00 37.24 945 ASP A CA 1
ATOM 777 C C . ASP A 1 116 ? 1.928 19.526 -8.939 1.00 34.16 945 ASP A C 1
ATOM 778 O O . ASP A 1 116 ? 2.436 18.542 -8.397 1.00 34.85 945 ASP A O 1
ATOM 783 N N . ARG A 1 117 ? 0.887 19.422 -9.752 1.00 32.18 946 ARG A N 1
ATOM 784 C CA . ARG A 1 117 ? 0.164 18.167 -9.852 1.00 29.67 946 ARG A CA 1
ATOM 785 C C . ARG A 1 117 ? -0.550 18.113 -11.191 1.00 28.36 946 ARG A C 1
ATOM 786 O O . ARG A 1 117 ? -0.970 19.144 -11.723 1.00 29.14 946 ARG A O 1
ATOM 794 N N . LEU A 1 118 ? -0.656 16.903 -11.737 1.00 26.89 947 LEU A N 1
ATOM 795 C CA . LEU A 1 118 ? -1.366 16.638 -12.981 1.00 25.89 947 LEU A CA 1
ATOM 796 C C . LEU A 1 118 ? -2.384 15.534 -12.750 1.00 26.88 947 LEU A C 1
ATOM 797 O O . LEU A 1 118 ? -2.045 14.473 -12.219 1.00 28.48 947 LEU A O 1
ATOM 802 N N . THR A 1 119 ? -3.620 15.763 -13.180 1.00 27.61 948 THR A N 1
ATOM 803 C CA . THR A 1 119 ? -4.615 14.701 -13.219 1.00 27.16 948 THR A CA 1
ATOM 804 C C . THR A 1 119 ? -4.927 14.413 -14.678 1.00 24.56 948 THR A C 1
ATOM 805 O O . THR A 1 119 ? -5.281 15.327 -15.425 1.00 27.37 948 THR A O 1
ATOM 809 N N . ALA A 1 120 ? -4.756 13.158 -15.091 1.00 29.16 949 ALA A N 1
ATOM 810 C CA . ALA A 1 120 ? -5.021 12.737 -16.459 1.00 28.31 949 ALA A CA 1
ATOM 811 C C . ALA A 1 120 ? -6.102 11.668 -16.454 1.00 24.57 949 ALA A C 1
ATOM 812 O O . ALA A 1 120 ? -6.001 10.687 -15.711 1.00 28.01 949 ALA A O 1
ATOM 814 N N . ILE A 1 121 ? -7.123 11.865 -17.284 1.00 32.15 950 ILE A N 1
ATOM 815 C CA . ILE A 1 121 ? -8.168 10.878 -17.537 1.00 31.09 950 ILE A CA 1
ATOM 816 C C . ILE A 1 121 ? -7.889 10.310 -18.915 1.00 26.45 950 ILE A C 1
ATOM 817 O O . ILE A 1 121 ? -7.869 11.059 -19.894 1.00 34.13 950 ILE A O 1
ATOM 822 N N . ILE A 1 122 ? -7.654 9.003 -19.003 1.00 31.57 951 ILE A N 1
ATOM 823 C CA . ILE A 1 122 ? -7.066 8.399 -20.193 1.00 31.08 951 ILE A CA 1
ATOM 824 C C . ILE A 1 122 ? -7.988 7.329 -20.751 1.00 33.81 951 ILE A C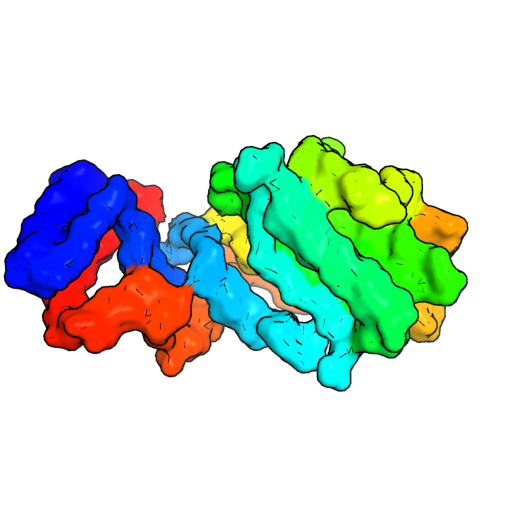 1
ATOM 825 O O . ILE A 1 122 ? -8.400 6.414 -20.026 1.00 34.37 951 ILE A O 1
ATOM 830 N N . ASN A 1 123 ? -8.291 7.452 -22.042 1.00 37.01 952 ASN A N 1
ATOM 831 C CA . ASN A 1 123 ? -8.963 6.419 -22.817 1.00 37.25 952 ASN A CA 1
ATOM 832 C C . ASN A 1 123 ? -7.933 5.405 -23.294 1.00 48.30 952 ASN A C 1
ATOM 833 O O . ASN A 1 123 ? -7.016 5.746 -24.048 1.00 46.21 952 ASN A O 1
ATOM 838 N N . VAL A 1 124 ? -8.073 4.166 -22.848 1.00 40.43 953 VAL A N 1
ATOM 839 C CA . VAL A 1 124 ? -7.127 3.122 -23.201 1.00 48.79 953 VAL A CA 1
ATOM 840 C C . VAL A 1 124 ? -7.616 2.307 -24.398 1.00 60.65 953 VAL A C 1
ATOM 841 O O . VAL A 1 124 ? -7.164 1.181 -24.606 1.00 70.10 953 VAL A O 1
ATOM 845 N N . GLY A 1 125 ? -8.533 2.862 -25.191 1.00 64.10 954 GLY A N 1
ATOM 846 C CA . GLY A 1 125 ? -8.839 2.322 -26.501 1.00 68.43 954 GLY A CA 1
ATOM 847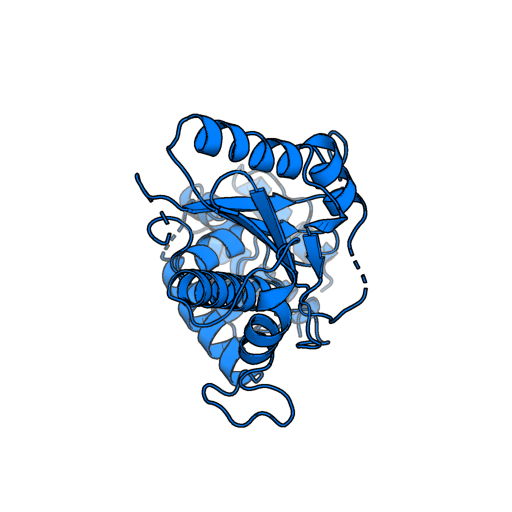 C C . GLY A 1 125 ? -10.251 1.808 -26.685 1.00 85.39 954 GLY A C 1
ATOM 848 O O . GLY A 1 125 ? -11.049 2.397 -27.422 1.00 82.71 954 GLY A O 1
ATOM 849 N N . ASN A 1 126 ? -10.563 0.699 -26.021 1.00 92.62 955 ASN A N 1
ATOM 850 C CA . ASN A 1 126 ? -11.839 0.009 -26.200 1.00 89.08 955 ASN A CA 1
ATOM 851 C C . ASN A 1 126 ? -12.872 0.538 -25.202 1.00 83.83 955 ASN A C 1
ATOM 852 O O . ASN A 1 126 ? -13.405 -0.189 -24.363 1.00 84.34 955 ASN A O 1
ATOM 857 N N . ARG A 1 127 ? -13.132 1.843 -25.303 1.00 68.91 956 ARG A N 1
ATOM 858 C CA . ARG A 1 127 ? -14.126 2.546 -24.487 1.00 73.07 956 ARG A CA 1
ATOM 859 C C . ARG A 1 127 ? -13.828 2.478 -22.988 1.00 68.34 956 ARG A C 1
ATOM 860 O O . ARG A 1 127 ? -14.728 2.683 -22.166 1.00 60.00 956 ARG A O 1
ATOM 868 N N . HIS A 1 128 ? -12.581 2.220 -22.601 1.00 53.30 957 HIS A N 1
ATOM 869 C CA . HIS A 1 128 ? -12.213 2.106 -21.196 1.00 44.69 957 HIS A CA 1
ATOM 870 C C . HIS A 1 128 ? -11.455 3.348 -20.742 1.00 40.46 957 HIS A C 1
ATOM 871 O O . HIS A 1 128 ? -10.534 3.807 -21.425 1.00 46.72 957 HIS A O 1
ATOM 878 N N . TRP A 1 129 ? -11.870 3.901 -19.609 1.00 35.26 958 TRP A N 1
ATOM 879 C CA . TRP A 1 129 ? -11.262 5.079 -19.015 1.00 34.93 958 TRP A CA 1
ATOM 880 C C . TRP A 1 129 ? -10.559 4.693 -17.723 1.00 34.47 958 TRP A C 1
ATOM 881 O O . TRP A 1 129 ? -11.109 3.944 -16.909 1.00 34.41 958 TRP A O 1
ATOM 892 N N . VAL A 1 130 ? -9.344 5.217 -17.530 1.00 29.05 959 VAL A N 1
ATOM 893 C CA . VAL A 1 130 ? -8.592 5.057 -16.290 1.00 27.84 959 VAL A CA 1
ATOM 894 C C . VAL A 1 130 ? -8.023 6.417 -15.885 1.00 27.04 959 VAL A C 1
ATOM 895 O O . VAL A 1 130 ? -8.074 7.383 -16.645 1.00 25.50 959 VAL A O 1
ATOM 899 N N . THR A 1 131 ? -7.477 6.483 -14.666 1.00 23.26 960 THR A N 1
ATOM 900 C CA . THR A 1 131 ? -7.034 7.725 -14.047 1.00 21.50 960 THR A CA 1
ATOM 901 C C . THR A 1 131 ? -5.558 7.639 -13.677 1.00 25.54 960 THR A C 1
ATOM 902 O O . THR A 1 131 ? -5.113 6.627 -13.148 1.00 24.90 960 THR A O 1
ATOM 906 N N . LEU A 1 132 ? -4.806 8.705 -13.940 1.00 24.28 961 LEU A N 1
ATOM 907 C CA . LEU A 1 132 ? -3.421 8.804 -13.490 1.00 24.11 961 LEU A CA 1
ATOM 908 C C . LEU A 1 132 ? -3.228 10.176 -12.868 1.00 25.03 961 LEU A C 1
ATOM 909 O O . LEU A 1 132 ? -3.557 11.189 -13.496 1.00 25.56 961 LEU A O 1
ATOM 914 N N . VAL A 1 133 ? -2.707 10.219 -11.641 1.00 25.64 962 VAL A N 1
ATOM 915 C CA . VAL A 1 133 ? -2.399 11.471 -10.962 1.00 25.29 962 VAL A CA 1
ATOM 916 C C . VAL A 1 133 ? -0.913 11.468 -10.634 1.00 29.46 962 VAL A C 1
ATOM 917 O O . VAL A 1 133 ? -0.402 10.488 -10.082 1.00 26.36 962 VAL A O 1
ATOM 921 N N . ILE A 1 134 ? -0.224 12.543 -10.995 1.00 26.20 963 ILE A N 1
ATOM 922 C CA . ILE A 1 134 ? 1.204 12.707 -10.716 1.00 27.90 963 ILE A CA 1
ATOM 923 C C . ILE A 1 134 ? 1.375 13.935 -9.841 1.00 28.90 963 ILE A C 1
ATOM 924 O O . ILE A 1 134 ? 0.858 15.007 -10.170 1.00 27.48 963 ILE A O 1
ATOM 929 N N . VAL A 1 135 ? 2.122 13.801 -8.746 1.00 29.73 964 VAL A N 1
ATOM 930 C CA . VAL A 1 135 ? 2.371 14.941 -7.880 1.00 31.13 964 VAL A CA 1
ATOM 931 C C . VAL A 1 135 ? 3.874 15.165 -7.830 1.00 38.14 964 VAL A C 1
ATOM 932 O O . VAL A 1 135 ? 4.667 14.226 -7.930 1.00 33.43 964 VAL A O 1
ATOM 936 N N . HIS A 1 136 ? 4.256 16.425 -7.731 1.00 35.50 965 HIS A N 1
ATOM 937 C CA . HIS A 1 136 ? 5.643 16.814 -7.523 1.00 38.86 965 HIS A CA 1
ATOM 938 C C . HIS A 1 136 ? 5.779 17.395 -6.124 1.00 45.69 965 HIS A C 1
ATOM 939 O O . HIS A 1 136 ? 5.018 18.289 -5.742 1.00 47.95 965 HIS A O 1
ATOM 946 N N . GLN A 1 137 ? 6.745 16.896 -5.359 1.00 59.31 966 GLN A N 1
ATOM 947 C CA . GLN A 1 137 ? 6.941 17.390 -3.997 1.00 69.55 966 GLN A CA 1
ATOM 948 C C . GLN A 1 137 ? 8.435 17.431 -3.697 1.00 69.21 966 GLN A C 1
ATOM 949 O O . GLN A 1 137 ? 9.051 16.393 -3.436 1.00 75.14 966 GLN A O 1
ATOM 955 N N . ASN A 1 138 ? 9.005 18.637 -3.752 1.00 64.94 967 ASN A N 1
ATOM 956 C CA . ASN A 1 138 ? 10.371 18.909 -3.302 1.00 72.23 967 ASN A CA 1
ATOM 957 C C . ASN A 1 138 ? 11.403 18.095 -4.082 1.00 65.19 967 ASN A C 1
ATOM 958 O O . ASN A 1 138 ? 12.359 17.564 -3.515 1.00 77.41 967 ASN A O 1
ATOM 963 N N . GLY A 1 139 ? 11.210 17.991 -5.396 1.00 64.19 968 GLY A N 1
ATOM 964 C CA . GLY A 1 139 ? 12.171 17.357 -6.274 1.00 56.91 968 GLY A CA 1
ATOM 965 C C . GLY A 1 139 ? 11.794 15.984 -6.798 1.00 62.24 968 GLY A C 1
ATOM 966 O O . GLY A 1 139 ? 12.498 15.465 -7.672 1.00 67.14 968 GLY A O 1
ATOM 967 N N . ASN A 1 140 ? 10.715 15.379 -6.312 1.00 51.84 969 ASN A N 1
ATOM 968 C CA . ASN A 1 140 ? 10.346 14.029 -6.710 1.00 47.18 969 ASN A CA 1
ATOM 969 C C . ASN A 1 140 ? 8.973 14.030 -7.371 1.00 43.14 969 ASN A C 1
ATOM 970 O O . ASN A 1 140 ? 8.119 14.849 -7.031 1.00 51.07 969 ASN A O 1
ATOM 975 N N . TYR A 1 141 ? 8.782 13.099 -8.316 1.00 41.39 970 TYR A N 1
ATOM 976 C CA . TYR A 1 141 ? 7.514 12.866 -9.010 1.00 37.88 970 TYR A CA 1
ATOM 977 C C . TYR A 1 141 ? 6.946 11.513 -8.592 1.00 46.12 970 TYR A C 1
ATOM 978 O O . TYR A 1 141 ? 7.591 10.478 -8.793 1.00 39.98 970 TYR A O 1
ATOM 987 N N . TYR A 1 142 ? 5.729 11.514 -8.061 1.00 35.85 971 TYR A N 1
ATOM 988 C CA . TYR A 1 142 ? 5.056 10.298 -7.626 1.00 31.47 971 TYR A CA 1
ATOM 989 C C . TYR A 1 142 ? 3.803 10.158 -8.465 1.00 32.39 971 TYR A C 1
ATOM 990 O O . TYR A 1 142 ? 3.149 11.160 -8.746 1.00 32.29 971 TYR A O 1
ATOM 999 N N . GLY A 1 143 ? 3.472 8.942 -8.877 1.00 28.02 972 GLY A N 1
ATOM 1000 C CA . GLY A 1 143 ? 2.294 8.723 -9.706 1.00 27.60 972 GLY A CA 1
ATOM 1001 C C . GLY A 1 143 ? 1.391 7.650 -9.141 1.00 28.38 972 GLY A C 1
ATOM 1002 O O . GLY A 1 143 ? 1.844 6.689 -8.522 1.00 32.36 972 GLY A O 1
ATOM 1003 N N . TYR A 1 144 ? 0.086 7.810 -9.389 1.00 25.30 973 TYR A N 1
ATOM 1004 C CA . TYR A 1 144 ? -0.906 6.898 -8.839 1.00 27.95 973 TYR A CA 1
ATOM 1005 C C . TYR A 1 144 ? -1.898 6.615 -9.947 1.00 27.11 973 TYR A C 1
ATOM 1006 O O . TYR A 1 144 ? -2.462 7.553 -10.511 1.00 25.36 973 TYR A O 1
ATOM 1015 N N . TYR A 1 145 ? -2.059 5.337 -10.273 1.00 24.49 974 TYR A N 1
ATOM 1016 C CA . TYR A 1 145 ? -2.876 4.874 -11.384 1.00 27.66 974 TYR A CA 1
ATOM 1017 C C . TYR A 1 145 ? -4.050 4.070 -10.842 1.00 26.70 974 TYR A C 1
ATOM 1018 O O . TYR A 1 145 ? -3.879 3.231 -9.959 1.00 23.70 974 TYR A O 1
ATOM 1027 N N . ALA A 1 146 ? -5.249 4.305 -11.371 1.00 24.86 975 ALA A N 1
ATOM 1028 C CA . ALA A 1 146 ? -6.393 3.554 -10.875 1.00 24.86 975 ALA A CA 1
ATOM 1029 C C . ALA A 1 146 ? -7.255 3.149 -12.052 1.00 26.55 975 ALA A C 1
ATOM 1030 O O . ALA A 1 146 ? -7.606 3.996 -12.877 1.00 27.74 975 ALA A O 1
ATOM 1032 N N . ASP A 1 147 ? -7.590 1.866 -12.119 1.00 26.13 976 ASP A N 1
ATOM 1033 C CA . ASP A 1 147 ? -8.512 1.356 -13.116 1.00 29.34 976 ASP A CA 1
ATOM 1034 C C . ASP A 1 147 ? -9.670 0.764 -12.315 1.00 32.07 976 ASP A C 1
ATOM 1035 O O . ASP A 1 147 ? -9.447 -0.039 -11.405 1.00 32.72 976 ASP A O 1
ATOM 1040 N N . SER A 1 148 ? -10.905 1.174 -12.620 1.00 31.85 977 SER A N 1
ATOM 1041 C CA . SER A 1 148 ? -12.017 0.718 -11.786 1.00 29.92 977 SER A CA 1
ATOM 1042 C C . SER A 1 148 ? -12.285 -0.772 -11.922 1.00 36.14 977 SER A C 1
ATOM 1043 O O . SER A 1 148 ? -13.009 -1.338 -11.094 1.00 35.21 977 SER A O 1
ATOM 1046 N N . LEU A 1 149 ? -11.713 -1.419 -12.937 1.00 32.80 978 LEU A N 1
ATOM 1047 C CA . LEU A 1 149 ? -11.865 -2.858 -13.095 1.00 41.21 978 LEU A CA 1
ATOM 1048 C C . LEU A 1 149 ? -11.080 -3.635 -12.050 1.00 36.08 978 LEU A C 1
ATOM 1049 O O . LEU A 1 149 ? -11.322 -4.827 -11.870 1.00 36.22 978 LEU A O 1
ATOM 1054 N N . GLY A 1 150 ? -10.137 -2.999 -11.368 1.00 36.72 979 GLY A N 1
ATOM 1055 C CA . GLY A 1 150 ? -9.382 -3.689 -10.352 1.00 34.86 979 GLY A CA 1
ATOM 1056 C C . GLY A 1 150 ? -7.909 -3.776 -10.691 1.00 44.33 979 GLY A C 1
ATOM 1057 O O . GLY A 1 150 ? -7.481 -3.419 -11.792 1.00 42.43 979 GLY A O 1
ATOM 1058 N N . PRO A 1 151 ? -7.102 -4.231 -9.733 1.00 37.82 980 PRO A N 1
ATOM 1059 C CA . PRO A 1 151 ? -5.671 -4.423 -10.004 1.00 52.30 980 PRO A CA 1
ATOM 1060 C C . PRO A 1 151 ? -5.456 -5.391 -11.157 1.00 59.26 980 PRO A C 1
ATOM 1061 O O . PRO A 1 151 ? -6.196 -6.363 -11.326 1.00 57.20 980 PRO A O 1
ATOM 1065 N N . ASP A 1 152 ? -4.432 -5.105 -11.956 1.00 74.72 981 ASP A N 1
ATOM 1066 C CA . ASP A 1 152 ? -4.117 -5.886 -13.142 1.00 69.88 981 ASP A CA 1
ATOM 1067 C C . ASP A 1 152 ? -2.683 -6.389 -13.021 1.00 83.59 981 ASP A C 1
ATOM 1068 O O . ASP A 1 152 ? -2.027 -6.179 -11.999 1.00 77.53 981 ASP A O 1
ATOM 1073 N N . ILE A 1 155 ? -0.162 -2.358 -15.428 1.00 66.46 984 ILE A N 1
ATOM 1074 C CA . ILE A 1 155 ? -0.581 -1.120 -16.065 1.00 67.60 984 ILE A CA 1
ATOM 1075 C C . ILE A 1 155 ? -0.442 -1.230 -17.573 1.00 68.83 984 ILE A C 1
ATOM 1076 O O . ILE A 1 155 ? 0.431 -1.92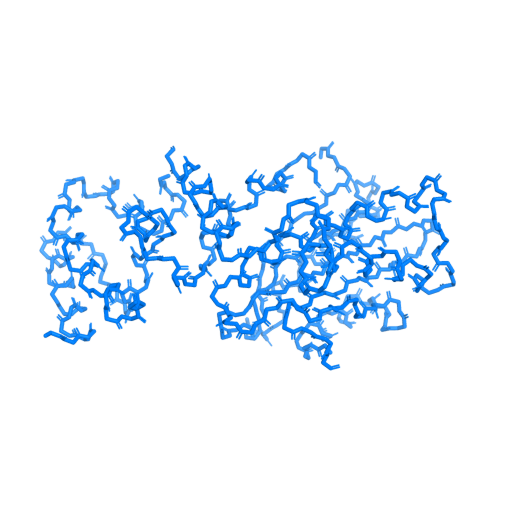9 -18.057 1.00 70.16 984 ILE A O 1
ATOM 1081 N N . ASP A 1 156 ? -1.302 -0.540 -18.320 1.00 75.14 985 ASP A N 1
ATOM 1082 C CA . ASP A 1 156 ? -1.254 -0.560 -19.789 1.00 81.79 985 ASP A CA 1
ATOM 1083 C C . ASP A 1 156 ? 0.054 -0.102 -20.379 1.00 73.66 985 ASP A C 1
ATOM 1084 O O . ASP A 1 156 ? 0.587 0.918 -19.988 1.00 67.90 985 ASP A O 1
ATOM 1089 N N . ASN A 1 157 ? 0.531 -0.827 -21.371 1.00 79.27 986 ASN A N 1
ATOM 1090 C CA . ASN A 1 157 ? 1.829 -0.539 -21.945 1.00 74.04 986 ASN A CA 1
ATOM 1091 C C . ASN A 1 157 ? 2.012 0.840 -22.538 1.00 76.19 986 ASN A C 1
ATOM 1092 O O . ASN A 1 157 ? 3.073 1.410 -22.425 1.00 77.39 986 ASN A O 1
ATOM 1094 N N . ASN A 1 158 ? 0.996 1.362 -23.200 1.00 72.50 987 ASN A N 1
ATOM 1095 C CA . ASN A 1 158 ? 1.104 2.674 -23.755 1.00 59.23 987 ASN A CA 1
ATOM 1096 C C . ASN A 1 158 ? 1.206 3.714 -22.673 1.00 55.69 987 ASN A C 1
ATOM 1097 O O . ASN A 1 158 ? 1.853 4.724 -22.869 1.00 54.45 987 ASN A O 1
ATOM 1102 N N . ILE A 1 159 ? 0.574 3.461 -21.526 1.00 52.25 988 ILE A N 1
ATOM 1103 C CA . ILE A 1 159 ? 0.702 4.392 -20.409 1.00 56.83 988 ILE A CA 1
ATOM 1104 C C . ILE A 1 159 ? 2.108 4.317 -19.897 1.00 56.04 988 ILE A C 1
ATOM 1105 O O . ILE A 1 159 ? 2.760 5.324 -19.724 1.00 45.91 988 ILE A O 1
ATOM 1110 N N . ARG A 1 160 ? 2.566 3.095 -19.665 1.00 58.86 989 ARG A N 1
ATOM 1111 C CA . ARG A 1 160 ? 3.931 2.914 -19.180 1.00 59.65 989 ARG A CA 1
ATOM 1112 C C . ARG A 1 160 ? 4.941 3.499 -20.157 1.00 52.44 989 ARG A C 1
ATOM 1113 O O . ARG A 1 160 ? 5.920 4.133 -19.744 1.00 55.44 989 ARG A O 1
ATOM 1115 N N . GLY A 1 161 ? 4.723 3.294 -21.458 1.00 53.58 990 GLY A N 1
ATOM 1116 C CA . GLY A 1 161 ? 5.619 3.863 -22.451 1.00 55.12 990 GLY A CA 1
ATOM 1117 C C . GLY A 1 161 ? 5.595 5.377 -22.482 1.00 59.38 990 GLY A C 1
ATOM 1118 O O . GLY A 1 161 ? 6.626 6.013 -22.716 1.00 56.72 990 GLY A O 1
ATOM 1119 N N . ALA A 1 162 ? 4.424 5.978 -22.254 1.00 54.66 991 ALA A N 1
ATOM 1120 C CA . ALA A 1 162 ? 4.359 7.431 -22.143 1.00 54.29 991 ALA A CA 1
ATOM 1121 C C . ALA A 1 162 ? 5.111 7.920 -20.912 1.00 42.46 991 ALA A C 1
ATOM 1122 O O . ALA A 1 162 ? 5.792 8.951 -20.961 1.00 45.48 991 ALA A O 1
ATOM 1124 N N . LEU A 1 163 ? 5.004 7.192 -19.800 1.00 43.19 992 LEU A N 1
ATOM 1125 C CA . LEU A 1 163 ? 5.718 7.595 -18.595 1.00 44.55 992 LEU A CA 1
ATOM 1126 C C . LEU A 1 163 ? 7.223 7.461 -18.784 1.00 46.03 992 LEU A C 1
ATOM 1127 O O . LEU A 1 163 ? 7.994 8.275 -18.265 1.00 52.65 992 LEU A O 1
ATOM 1132 N N . ARG A 1 164 ? 7.655 6.450 -19.542 1.00 47.50 993 ARG A N 1
ATOM 1133 C CA . ARG A 1 164 ? 9.081 6.249 -19.759 1.00 49.12 993 ARG A CA 1
ATOM 1134 C C . ARG A 1 164 ? 9.660 7.333 -20.663 1.00 56.21 993 ARG A C 1
ATOM 1135 O O . ARG A 1 164 ? 10.794 7.781 -20.454 1.00 57.04 993 ARG A O 1
ATOM 1137 N N . GLU A 1 165 ? 8.896 7.774 -21.669 1.00 50.55 994 GLU A N 1
ATOM 1138 C CA . GLU A 1 165 ? 9.380 8.819 -22.564 1.00 53.50 994 GLU A CA 1
ATOM 1139 C C . GLU A 1 165 ? 9.415 10.186 -21.899 1.00 52.35 994 GLU A C 1
ATOM 1140 O O . GLU A 1 165 ? 9.996 11.116 -22.467 1.00 59.38 994 GLU A O 1
ATOM 1142 N N . CYS A 1 166 ? 8.816 10.322 -20.716 1.00 51.92 995 CYS A N 1
ATOM 1143 C CA . CYS A 1 166 ? 8.827 11.556 -19.939 1.00 55.21 995 CYS A CA 1
ATOM 1144 C C . CYS A 1 166 ? 9.664 11.423 -18.671 1.00 55.58 995 CYS A C 1
ATOM 1145 O O . CYS A 1 166 ? 9.546 12.253 -17.763 1.00 48.79 995 CYS A O 1
ATOM 1148 N N . ASP A 1 167 ? 10.499 10.389 -18.596 1.00 57.90 996 ASP A N 1
ATOM 1149 C CA . ASP A 1 167 ? 11.373 10.133 -17.452 1.00 55.38 996 ASP A CA 1
ATOM 1150 C C . ASP A 1 167 ? 10.634 10.256 -16.121 1.00 58.45 996 ASP A C 1
ATOM 1151 O O . ASP A 1 167 ? 11.080 10.934 -15.193 1.00 56.08 996 ASP A O 1
ATOM 1156 N N . ILE A 1 168 ? 9.495 9.585 -16.024 1.00 44.68 997 ILE A N 1
ATOM 1157 C CA . ILE A 1 168 ? 8.877 9.314 -14.733 1.00 43.38 997 ILE A CA 1
ATOM 1158 C C . ILE A 1 168 ? 9.227 7.878 -14.367 1.00 57.45 997 ILE A C 1
ATOM 1159 O O . ILE A 1 168 ? 8.916 6.946 -15.121 1.00 55.00 997 ILE A O 1
ATOM 1164 N N . SER A 1 169 ? 9.883 7.700 -13.222 1.00 51.96 998 SER A N 1
ATOM 1165 C CA . SER A 1 169 ? 10.416 6.397 -12.841 1.00 56.42 998 SER A CA 1
ATOM 1166 C C . SER A 1 169 ? 9.306 5.396 -12.532 1.00 55.63 998 SER A C 1
ATOM 1167 O O . SER A 1 169 ? 8.320 5.718 -11.859 1.00 49.01 998 SER A O 1
ATOM 1170 N N . ASP A 1 170 ? 9.463 4.168 -13.006 1.00 58.95 999 ASP A N 1
ATOM 1171 C CA . ASP A 1 170 ? 8.482 3.137 -12.719 1.00 59.00 999 ASP A CA 1
ATOM 1172 C C . ASP A 1 170 ? 8.374 2.841 -11.235 1.00 55.38 999 ASP A C 1
ATOM 1173 O O . ASP A 1 170 ? 7.313 2.489 -10.760 1.00 56.81 999 ASP A O 1
ATOM 1178 N N . ASP A 1 171 ? 9.475 2.970 -10.509 1.00 52.48 1000 ASP A N 1
ATOM 1179 C CA . ASP A 1 171 ? 9.439 2.740 -9.070 1.00 48.40 1000 ASP A CA 1
ATOM 1180 C C . ASP A 1 171 ? 8.548 3.740 -8.350 1.00 50.93 1000 ASP A C 1
ATOM 1181 O O . ASP A 1 171 ? 8.100 3.465 -7.232 1.00 48.67 1000 ASP A O 1
ATOM 1186 N N . ASN A 1 172 ? 8.284 4.890 -8.960 1.00 43.69 1001 ASN A N 1
ATOM 1187 C CA . ASN A 1 172 ? 7.517 5.951 -8.332 1.00 36.63 1001 ASN A CA 1
ATOM 1188 C C . ASN A 1 172 ? 6.088 6.028 -8.822 1.00 37.22 1001 ASN A C 1
ATOM 1189 O O . ASN A 1 172 ? 5.390 6.963 -8.450 1.00 31.67 1001 ASN A O 1
ATOM 1194 N N . VAL A 1 173 ? 5.646 5.092 -9.655 1.00 33.66 1002 VAL A N 1
ATOM 1195 C CA . VAL A 1 173 ? 4.270 5.056 -10.143 1.00 30.24 1002 VAL A CA 1
ATOM 1196 C C . VAL A 1 173 ? 3.623 3.812 -9.566 1.00 35.88 1002 VAL A C 1
ATOM 1197 O O . VAL A 1 173 ? 4.182 2.715 -9.664 1.00 35.98 1002 VAL A O 1
ATOM 1201 N N . HIS A 1 174 ? 2.453 3.977 -8.957 1.00 27.02 1003 HIS A N 1
ATOM 1202 C CA . HIS A 1 174 ? 1.870 2.925 -8.143 1.00 29.10 1003 HIS A CA 1
ATOM 1203 C C . HIS A 1 174 ? 0.474 2.651 -8.645 1.00 33.04 1003 HIS A C 1
ATOM 1204 O O . HIS A 1 174 ? -0.261 3.597 -8.930 1.00 31.02 1003 HIS A O 1
ATOM 1211 N N . ASP A 1 175 ? 0.131 1.366 -8.770 1.00 31.89 1004 ASP A N 1
ATOM 1212 C CA . ASP A 1 175 ? -1.206 0.948 -9.177 1.00 33.49 1004 ASP A CA 1
ATOM 1213 C C . ASP A 1 175 ? -2.024 0.866 -7.889 1.00 35.67 1004 ASP A C 1
ATOM 1214 O O . ASP A 1 175 ? -1.803 -0.026 -7.062 1.00 39.46 1004 ASP A O 1
ATOM 1219 N N . VAL A 1 176 ? -2.936 1.818 -7.695 1.00 29.07 1005 VAL A N 1
ATOM 1220 C CA . VAL A 1 176 ? -3.752 1.881 -6.489 1.00 29.42 1005 VAL A CA 1
ATOM 1221 C C . VAL A 1 176 ? -5.149 1.317 -6.725 1.00 32.62 1005 VAL A C 1
ATOM 1222 O O . VAL A 1 176 ? -6.039 1.504 -5.889 1.00 32.59 1005 VAL A O 1
ATOM 1226 N N . SER A 1 177 ? -5.354 0.624 -7.839 1.00 31.80 1006 SER A N 1
ATOM 1227 C CA . SER A 1 177 ? -6.680 0.167 -8.228 1.00 31.25 1006 SER A CA 1
ATOM 1228 C C . SER A 1 177 ? -7.313 -0.704 -7.152 1.00 32.21 1006 SER A C 1
ATOM 1229 O O . SER A 1 177 ? -6.637 -1.429 -6.417 1.00 32.57 1006 SER A O 1
ATOM 1232 N N . VAL A 1 178 ? -8.637 -0.618 -7.077 1.00 27.05 1007 VAL A N 1
ATOM 1233 C CA . VAL A 1 178 ? -9.457 -1.478 -6.244 1.00 33.24 1007 VAL A CA 1
ATOM 1234 C C . VAL A 1 178 ? -10.545 -2.005 -7.167 1.00 25.79 1007 VAL A C 1
ATOM 1235 O O . VAL A 1 178 ? -10.943 -1.323 -8.112 1.00 29.17 1007 VAL A O 1
ATOM 1239 N N . HIS A 1 179 ? -10.972 -3.243 -6.953 1.00 31.43 1008 HIS A N 1
ATOM 1240 C CA . HIS A 1 179 ? -12.108 -3.742 -7.724 1.00 32.87 1008 HIS A CA 1
ATOM 1241 C C . HIS A 1 179 ? -13.338 -2.898 -7.413 1.00 33.85 1008 HIS A C 1
ATOM 1242 O O . HIS A 1 179 ? -13.832 -2.909 -6.284 1.00 33.59 1008 HIS A O 1
ATOM 1249 N N . GLN A 1 180 ? -13.849 -2.187 -8.411 1.00 33.76 1009 GLN A N 1
ATOM 1250 C CA . GLN A 1 180 ? -15.013 -1.329 -8.200 1.00 31.01 1009 GLN A CA 1
ATOM 1251 C C . GLN A 1 180 ? -16.181 -1.648 -9.114 1.00 36.94 1009 GLN A C 1
ATOM 1252 O O . GLN A 1 180 ? -17.334 -1.520 -8.696 1.00 37.67 1009 GLN A O 1
ATOM 1258 N N . GLN A 1 181 ? -15.922 -2.045 -10.353 1.00 38.30 1010 GLN A N 1
ATOM 1259 C CA . GLN A 1 181 ? -17.000 -2.323 -11.290 1.00 48.72 1010 GLN A CA 1
ATOM 1260 C C . GLN A 1 181 ? -16.623 -3.489 -12.186 1.00 53.70 1010 GLN A C 1
ATOM 1261 O O . GLN A 1 181 ? -15.444 -3.788 -12.394 1.00 48.17 1010 GLN A O 1
ATOM 1267 N N . THR A 1 182 ? -17.655 -4.153 -12.709 1.00 52.77 1011 THR A N 1
ATOM 1268 C CA . THR A 1 182 ? -17.507 -5.155 -13.749 1.00 62.42 1011 THR A CA 1
ATOM 1269 C C . THR A 1 182 ? -18.322 -4.854 -14.998 1.00 68.63 1011 THR A C 1
ATOM 1270 O O . THR A 1 182 ? -17.972 -5.351 -16.073 1.00 73.36 1011 THR A O 1
ATOM 1272 N N . ASP A 1 183 ? -19.376 -4.038 -14.894 1.00 69.43 1012 ASP A N 1
ATOM 1273 C CA . ASP A 1 183 ? -20.273 -3.812 -16.023 1.00 76.17 1012 ASP A CA 1
ATOM 1274 C C . ASP A 1 183 ? -19.595 -3.055 -17.160 1.00 72.64 1012 ASP A C 1
ATOM 1275 O O . ASP A 1 183 ? -19.935 -3.266 -18.329 1.00 75.57 1012 ASP A O 1
ATOM 1277 N N . GLY A 1 184 ? -18.649 -2.178 -16.849 1.00 59.06 1013 GLY A N 1
ATOM 1278 C CA . GLY A 1 184 ? -17.941 -1.409 -17.860 1.00 64.22 1013 GLY A CA 1
ATOM 1279 C C . GLY A 1 184 ? -18.547 -0.066 -18.231 1.00 59.67 1013 GLY A C 1
ATOM 1280 O O . GLY A 1 184 ? -17.813 0.893 -18.481 1.00 51.63 1013 GLY A O 1
ATOM 1281 N N . HIS A 1 185 ? -19.880 0.027 -18.259 1.00 51.58 1014 HIS A N 1
ATOM 1282 C CA . HIS A 1 185 ? -20.515 1.226 -18.798 1.00 44.68 1014 HIS A CA 1
ATOM 1283 C C . HIS A 1 185 ? -20.299 2.469 -17.933 1.00 43.64 1014 HIS A C 1
ATOM 1284 O O . HIS A 1 185 ? -20.433 3.586 -18.444 1.00 40.84 1014 HIS A O 1
ATOM 1291 N N . ASN A 1 186 ? -19.948 2.320 -16.658 1.00 30.46 1015 ASN A N 1
ATOM 1292 C CA . ASN A 1 186 ? -19.723 3.474 -15.797 1.00 29.00 1015 ASN A CA 1
ATOM 1293 C C . ASN A 1 186 ? -18.250 3.793 -15.567 1.00 26.24 1015 ASN A C 1
ATOM 1294 O O . ASN A 1 186 ? -17.942 4.634 -14.721 1.00 26.08 1015 ASN A O 1
ATOM 1299 N N . CYS A 1 187 ? -17.336 3.180 -16.320 1.00 36.93 1016 CYS A N 1
ATOM 1300 C CA . CYS A 1 187 ? -15.925 3.444 -16.051 1.00 31.70 1016 CYS A CA 1
ATOM 1301 C C . CYS A 1 187 ? -15.576 4.914 -16.255 1.00 30.49 1016 CYS A C 1
ATOM 1302 O O . CYS A 1 187 ? -14.653 5.421 -15.608 1.00 34.47 1016 CYS A O 1
ATOM 1305 N N . GLY A 1 188 ? -16.312 5.621 -17.118 1.00 31.17 1017 GLY A N 1
ATOM 1306 C CA . GLY A 1 188 ? -16.063 7.047 -17.299 1.00 33.60 1017 GLY A CA 1
ATOM 1307 C C . GLY A 1 188 ? -16.308 7.858 -16.042 1.00 35.89 1017 GLY A C 1
ATOM 1308 O O . GLY A 1 188 ? -15.537 8.765 -15.716 1.00 32.48 1017 GLY A O 1
ATOM 1309 N N . ILE A 1 189 ? -17.380 7.537 -15.312 1.00 26.39 1018 ILE A N 1
ATOM 1310 C CA . ILE A 1 189 ? -17.658 8.213 -14.053 1.00 23.42 1018 ILE A CA 1
ATOM 1311 C C . ILE A 1 189 ? -16.727 7.714 -12.944 1.00 25.51 1018 ILE A C 1
ATOM 1312 O O . ILE A 1 189 ? -16.252 8.505 -12.117 1.00 26.84 1018 ILE A O 1
ATOM 1317 N N . TRP A 1 190 ? -16.437 6.407 -12.910 1.00 29.37 1019 TRP A N 1
ATOM 1318 C CA . TRP A 1 190 ? -15.479 5.903 -11.921 1.00 26.64 1019 TRP A CA 1
ATOM 1319 C C . TRP A 1 190 ? -14.124 6.590 -12.059 1.00 24.94 1019 TRP A C 1
ATOM 1320 O O . TRP A 1 190 ? -13.432 6.822 -11.063 1.00 28.74 1019 TRP A O 1
ATOM 1331 N N . ALA A 1 191 ? -13.711 6.878 -13.288 1.00 27.44 1020 ALA A N 1
ATOM 1332 C CA . ALA A 1 191 ? -12.436 7.558 -13.482 1.00 32.04 1020 ALA A CA 1
ATOM 1333 C C . ALA A 1 191 ? -12.417 8.904 -12.759 1.00 31.88 1020 ALA A C 1
ATOM 1334 O O . ALA A 1 191 ? -11.410 9.277 -12.148 1.00 25.69 1020 ALA A O 1
ATOM 1336 N N . TYR A 1 192 ? -13.539 9.630 -12.774 1.00 22.61 1021 TYR A N 1
ATOM 1337 C CA . TYR A 1 192 ? -13.603 10.901 -12.059 1.00 24.27 1021 TYR A CA 1
ATOM 1338 C C . TYR A 1 192 ? -13.747 10.706 -10.554 1.00 28.95 1021 TYR A C 1
ATOM 1339 O O . TYR A 1 192 ? -13.153 11.460 -9.767 1.00 29.09 1021 TYR A O 1
ATOM 1348 N N . GLU A 1 193 ? -14.542 9.721 -10.125 1.00 25.86 1022 GLU A N 1
ATOM 1349 C CA . GLU A 1 193 ? -14.597 9.409 -8.703 1.00 24.69 1022 GLU A CA 1
ATOM 1350 C C . GLU A 1 193 ? -13.198 9.124 -8.166 1.00 23.18 1022 GLU A C 1
ATOM 1351 O O . GLU A 1 193 ? -12.828 9.585 -7.079 1.00 27.90 1022 GLU A O 1
ATOM 1357 N N . ASN A 1 194 ? -12.404 8.382 -8.937 1.00 23.15 1023 ASN A N 1
ATOM 1358 C CA . ASN A 1 194 ? -11.079 7.981 -8.479 1.00 28.43 1023 ASN A CA 1
ATOM 1359 C C . ASN A 1 194 ? -10.094 9.144 -8.541 1.00 25.95 1023 ASN A C 1
ATOM 1360 O O . ASN A 1 194 ? -9.204 9.255 -7.692 1.00 29.33 1023 ASN A O 1
ATOM 1365 N N . ALA A 1 195 ? -10.223 10.014 -9.537 1.00 25.55 1024 ALA A N 1
ATOM 1366 C CA . ALA A 1 195 ? -9.353 11.186 -9.571 1.00 30.31 1024 ALA A CA 1
ATOM 1367 C C . ALA A 1 195 ? -9.633 12.097 -8.386 1.00 34.51 1024 ALA A C 1
ATOM 1368 O O . ALA A 1 195 ? -8.704 12.596 -7.741 1.00 29.53 1024 ALA A O 1
ATOM 1370 N N . ARG A 1 196 ? -10.913 12.323 -8.083 1.00 31.31 1025 ARG A N 1
ATOM 1371 C CA . ARG A 1 196 ? -11.262 13.118 -6.911 1.00 32.35 1025 ARG A CA 1
ATOM 1372 C C . ARG A 1 196 ? -10.617 12.538 -5.662 1.00 29.40 1025 ARG A C 1
ATOM 1373 O O . ARG A 1 196 ? -9.974 13.254 -4.884 1.00 32.12 1025 ARG A O 1
ATOM 1381 N N . ASP A 1 197 ? -10.742 11.224 -5.480 1.00 29.92 1026 ASP A N 1
ATOM 1382 C CA . ASP A 1 197 ? -10.281 10.603 -4.243 1.00 28.35 1026 ASP A CA 1
ATOM 1383 C C . ASP A 1 197 ? -8.766 10.522 -4.164 1.00 31.22 1026 ASP A C 1
ATOM 1384 O O . ASP A 1 197 ? -8.200 10.742 -3.091 1.00 28.77 1026 ASP A O 1
ATOM 1389 N N . ILE A 1 198 ? -8.086 10.198 -5.265 1.00 26.25 1027 ILE A N 1
ATOM 1390 C CA . ILE A 1 198 ? -6.623 10.258 -5.229 1.00 31.27 1027 ILE A CA 1
ATO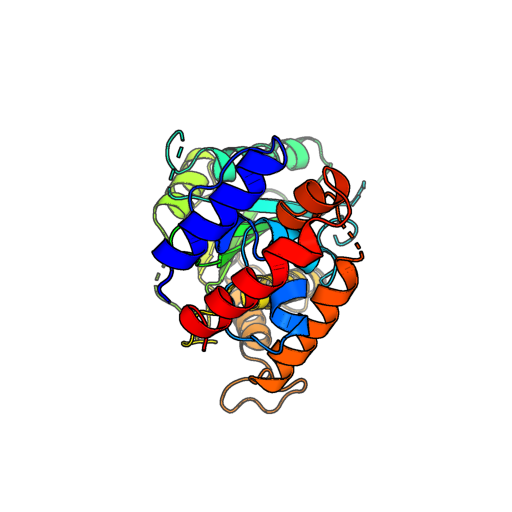M 1391 C C . ILE A 1 198 ? -6.168 11.661 -4.860 1.00 26.71 1027 ILE A C 1
ATOM 1392 O O . ILE A 1 198 ? -5.256 11.842 -4.042 1.00 27.87 1027 ILE A O 1
ATOM 1397 N N . ASN A 1 199 ? -6.797 12.680 -5.450 1.00 25.01 1028 ASN A N 1
ATOM 1398 C CA . ASN A 1 199 ? -6.375 14.047 -5.170 1.00 24.30 1028 ASN A CA 1
ATOM 1399 C C . ASN A 1 199 ? -6.652 14.427 -3.722 1.00 33.52 1028 ASN A C 1
ATOM 1400 O O . ASN A 1 199 ? -5.853 15.135 -3.103 1.00 27.21 1028 ASN A O 1
ATOM 1405 N N . GLN A 1 200 ? -7.771 13.960 -3.159 1.00 29.31 1029 GLN A N 1
ATOM 1406 C CA . GLN A 1 200 ? -8.047 14.226 -1.749 1.00 30.80 1029 GLN A CA 1
ATOM 1407 C C . GLN A 1 200 ? -7.037 13.534 -0.847 1.00 30.39 1029 GLN A C 1
ATOM 1408 O O . GLN A 1 200 ? -6.589 14.107 0.155 1.00 29.88 1029 GLN A O 1
ATOM 1414 N N . ALA A 1 201 ? -6.669 12.297 -1.179 1.00 26.67 1030 ALA A N 1
ATOM 1415 C CA . ALA A 1 201 ? -5.676 11.598 -0.374 1.00 29.49 1030 ALA A CA 1
ATOM 1416 C C . ALA A 1 201 ? -4.339 12.320 -0.417 1.00 30.61 1030 ALA A C 1
ATOM 1417 O O . ALA A 1 201 ? -3.659 12.436 0.607 1.00 28.26 1030 ALA A O 1
ATOM 1419 N N . ILE A 1 202 ? -3.939 12.803 -1.595 1.00 25.98 1031 ILE A N 1
ATOM 1420 C CA . ILE A 1 202 ? -2.672 13.534 -1.687 1.00 24.39 1031 ILE A CA 1
ATOM 1421 C C . ILE A 1 202 ? -2.736 14.814 -0.866 1.00 29.38 1031 ILE A C 1
ATOM 1422 O O . ILE A 1 202 ? -1.818 15.125 -0.099 1.00 27.87 1031 ILE A O 1
ATOM 1427 N N . ASP A 1 203 ? -3.814 15.587 -1.039 1.00 30.69 1032 ASP A N 1
ATOM 1428 C CA . ASP A 1 203 ? -4.034 16.788 -0.232 1.00 29.52 1032 ASP A CA 1
ATOM 1429 C C . ASP A 1 203 ? -3.878 16.498 1.256 1.00 33.89 1032 ASP A C 1
ATOM 1430 O O . ASP A 1 203 ? -3.195 17.229 1.977 1.00 30.14 1032 ASP A O 1
ATOM 1435 N N . GLN A 1 204 ? -4.532 15.442 1.741 1.00 32.31 1033 GLN A N 1
ATOM 1436 C CA . GLN A 1 204 ? -4.481 15.150 3.168 1.00 29.61 1033 GLN A CA 1
ATOM 1437 C C . GLN A 1 204 ? -3.116 14.620 3.586 1.00 31.80 1033 GLN A C 1
ATOM 1438 O O . GLN A 1 204 ? -2.671 14.891 4.705 1.00 36.40 1033 GLN A O 1
ATOM 1444 N N . ALA A 1 205 ? -2.419 13.916 2.692 1.00 29.20 1034 ALA A N 1
ATOM 1445 C CA . ALA A 1 205 ? -1.053 13.489 2.992 1.00 31.13 1034 ALA A CA 1
ATOM 1446 C C . ALA A 1 205 ? -0.116 14.682 3.139 1.00 32.18 1034 ALA A C 1
ATOM 1447 O O . ALA A 1 205 ? 0.812 14.658 3.956 1.00 33.14 1034 ALA A O 1
ATOM 1449 N N . LEU A 1 206 ? -0.324 15.725 2.339 1.00 29.77 1035 LEU A N 1
ATOM 1450 C CA . LEU A 1 206 ? 0.527 16.905 2.452 1.00 34.11 1035 LEU A CA 1
ATOM 1451 C C . LEU A 1 206 ? 0.339 17.590 3.800 1.00 35.01 1035 LEU A C 1
ATOM 1452 O O . LEU A 1 206 ? 1.262 18.245 4.303 1.00 38.60 1035 LEU A O 1
ATOM 1457 N N . GLN A 1 207 ? -0.833 17.422 4.403 1.00 34.49 1036 GLN A N 1
ATOM 1458 C CA . GLN A 1 207 ? -1.153 17.991 5.702 1.00 36.64 1036 GLN A CA 1
ATOM 1459 C C . GLN A 1 207 ? -0.745 17.072 6.844 1.00 36.67 1036 GLN A C 1
ATOM 1460 O O . GLN A 1 207 ? -1.004 17.398 8.004 1.00 33.57 1036 GLN A O 1
ATOM 1466 N N . GLY A 1 208 ? -0.139 15.919 6.542 1.00 31.99 1037 GLY A N 1
ATOM 1467 C CA . GLY A 1 208 ? 0.361 15.014 7.552 1.00 32.74 1037 GLY A CA 1
ATOM 1468 C C . GLY A 1 208 ? -0.490 13.788 7.840 1.00 36.52 1037 GLY A C 1
ATOM 1469 O O . GLY A 1 208 ? -0.153 13.028 8.758 1.00 33.32 1037 GLY A O 1
ATOM 1470 N N . ASN A 1 209 ? -1.583 13.571 7.104 1.00 29.57 1038 ASN A N 1
ATOM 1471 C CA . ASN A 1 209 ? -2.432 12.406 7.368 1.00 35.28 1038 ASN A CA 1
ATOM 1472 C C . ASN A 1 209 ? -1.723 11.098 7.059 1.00 42.14 1038 ASN A C 1
ATOM 1473 O O . ASN A 1 209 ? -2.092 10.054 7.607 1.00 40.38 1038 ASN A O 1
ATOM 1478 N N . SER A 1 210 ? -0.750 11.122 6.155 1.00 33.56 1039 SER A N 1
ATOM 1479 C CA . SER A 1 210 ? 0.080 9.955 5.894 1.00 46.17 1039 SER A CA 1
ATOM 1480 C C . SER A 1 210 ? 1.422 10.433 5.359 1.00 45.84 1039 SER A C 1
ATOM 1481 O O . SER A 1 210 ? 1.631 11.626 5.127 1.00 47.19 1039 SER A O 1
ATOM 1484 N N . ASN A 1 211 ? 2.351 9.499 5.193 1.00 47.59 1040 ASN A N 1
ATOM 1485 C CA . ASN A 1 211 ? 3.677 9.825 4.689 1.00 43.67 1040 ASN A CA 1
ATOM 1486 C C . ASN A 1 211 ? 3.902 9.177 3.331 1.00 44.91 1040 ASN A C 1
ATOM 1487 O O . ASN A 1 211 ? 3.473 8.043 3.096 1.00 38.15 1040 ASN A O 1
ATOM 1492 N N . PHE A 1 212 ? 4.583 9.913 2.446 1.00 31.90 1041 PHE A N 1
ATOM 1493 C CA . PHE A 1 212 ? 4.853 9.439 1.092 1.00 31.91 1041 PHE A CA 1
ATOM 1494 C C . PHE A 1 212 ? 5.889 8.322 1.069 1.00 33.50 1041 PHE A C 1
ATOM 1495 O O . PHE A 1 212 ? 5.858 7.464 0.182 1.00 35.62 1041 PHE A O 1
ATOM 1503 N N . GLY A 1 213 ? 6.805 8.313 2.019 1.00 33.08 1042 GLY A N 1
ATOM 1504 C CA . GLY A 1 213 ? 7.899 7.365 1.960 1.00 40.72 1042 GLY A CA 1
ATOM 1505 C C . GLY A 1 213 ? 8.834 7.713 0.812 1.00 44.91 1042 GLY A C 1
ATOM 1506 O O . GLY A 1 213 ? 8.709 8.747 0.158 1.00 44.99 1042 GLY A O 1
ATOM 1507 N N . GLU A 1 214 ? 9.765 6.794 0.549 1.00 40.52 1043 GLU A N 1
ATOM 1508 C CA . GLU A 1 214 ? 10.843 7.088 -0.389 1.00 49.39 1043 GLU A CA 1
ATOM 1509 C C . GLU A 1 214 ? 10.356 7.131 -1.833 1.00 50.37 1043 GLU A C 1
ATOM 1510 O O . GLU A 1 214 ? 10.895 7.894 -2.643 1.00 45.28 1043 GLU A O 1
ATOM 1516 N N . LYS A 1 215 ? 9.355 6.321 -2.181 1.00 38.13 1044 LYS A N 1
ATOM 1517 C CA . LYS A 1 215 ? 8.912 6.185 -3.561 1.00 37.01 1044 LYS A CA 1
ATOM 1518 C C . LYS A 1 215 ? 7.490 6.677 -3.777 1.00 36.01 1044 LYS A C 1
ATOM 1519 O O . LYS A 1 215 ? 6.955 6.507 -4.878 1.00 38.48 1044 LYS A O 1
ATOM 1525 N N . GLY A 1 216 ? 6.871 7.291 -2.771 1.00 32.09 1045 GLY A N 1
ATOM 1526 C CA . GLY A 1 216 ? 5.476 7.667 -2.861 1.00 30.13 1045 GLY A CA 1
ATOM 1527 C C . GLY A 1 216 ? 4.510 6.572 -2.468 1.00 31.23 1045 GLY A C 1
ATOM 1528 O O . GLY A 1 216 ? 3.293 6.795 -2.514 1.00 29.83 1045 GLY A O 1
ATOM 1529 N N . GLU A 1 217 ? 5.010 5.400 -2.074 1.00 33.66 1046 GLU A N 1
ATOM 1530 C CA . GLU A 1 217 ? 4.136 4.265 -1.804 1.00 32.35 1046 GLU A CA 1
ATOM 1531 C C . GLU A 1 217 ? 3.356 4.435 -0.511 1.00 36.48 1046 GLU A C 1
ATOM 1532 O O . GLU A 1 217 ? 2.334 3.759 -0.316 1.00 34.86 1046 GLU A O 1
ATOM 1538 N N . GLY A 1 218 ? 3.790 5.347 0.361 1.00 31.61 1047 GLY A N 1
ATOM 1539 C CA . GLY A 1 218 ? 3.269 5.367 1.715 1.00 30.16 1047 GLY A CA 1
ATOM 1540 C C . GLY A 1 218 ? 1.808 5.743 1.819 1.00 29.95 1047 GLY A C 1
ATOM 1541 O O . GLY A 1 218 ? 1.172 5.427 2.831 1.00 34.21 1047 GLY A O 1
ATOM 1542 N N . ILE A 1 219 ? 1.255 6.402 0.799 1.00 26.95 1048 ILE A N 1
ATOM 1543 C CA . ILE A 1 219 ? -0.139 6.836 0.854 1.00 27.21 1048 ILE A CA 1
ATOM 1544 C C . ILE A 1 219 ? -1.094 5.862 0.178 1.00 31.59 1048 ILE A C 1
ATOM 1545 O O . ILE A 1 219 ? -2.302 6.131 0.140 1.00 33.26 1048 ILE A O 1
ATOM 1550 N N . ILE A 1 220 ? -0.603 4.735 -0.340 1.00 26.20 1049 ILE A N 1
ATOM 1551 C CA . ILE A 1 220 ? -1.460 3.867 -1.155 1.00 34.05 1049 ILE A CA 1
ATOM 1552 C C . ILE A 1 220 ? -2.607 3.292 -0.331 1.00 31.34 1049 ILE A C 1
ATOM 1553 O O . ILE A 1 220 ? -3.743 3.180 -0.814 1.00 31.10 1049 ILE A O 1
ATOM 1558 N N . GLY A 1 221 ? -2.332 2.892 0.908 1.00 36.19 1050 GLY A N 1
ATOM 1559 C CA . GLY A 1 221 ? -3.396 2.356 1.741 1.00 37.36 1050 GLY A CA 1
ATOM 1560 C C . GLY A 1 221 ? -4.472 3.382 2.037 1.00 35.51 1050 GLY A C 1
ATOM 1561 O O . GLY A 1 221 ? -5.664 3.061 2.048 1.00 37.52 1050 GLY A O 1
ATOM 1562 N N . TYR A 1 222 ? -4.075 4.636 2.254 1.00 29.76 1051 TYR A N 1
ATOM 1563 C CA . TYR A 1 222 ? -5.082 5.666 2.475 1.00 31.59 1051 TYR A CA 1
ATOM 1564 C C . TYR A 1 222 ? -5.917 5.881 1.218 1.00 38.56 1051 TYR A C 1
ATOM 1565 O O . TYR A 1 222 ? -7.145 6.031 1.29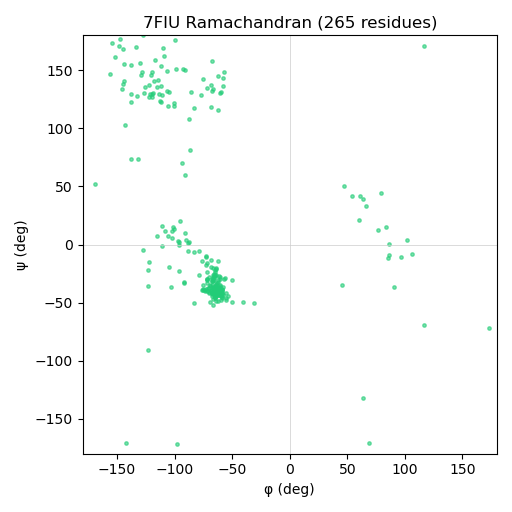8 1.00 34.27 1051 TYR A O 1
ATOM 1574 N N . ILE A 1 223 ? -5.270 5.892 0.047 1.00 30.52 1052 ILE A N 1
ATOM 1575 C CA . ILE A 1 223 ? -6.007 6.020 -1.212 1.00 31.70 1052 ILE A CA 1
ATOM 1576 C 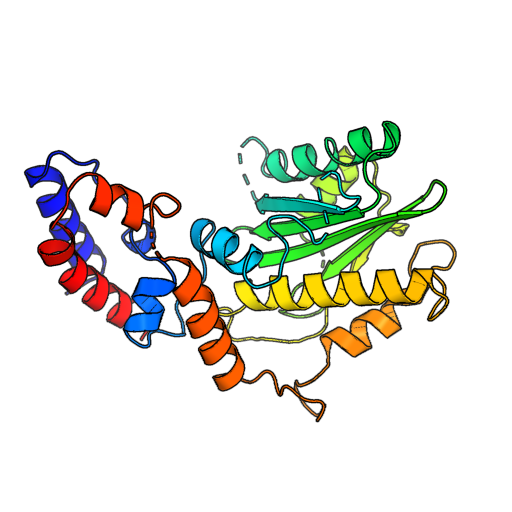C . ILE A 1 223 ? -7.011 4.883 -1.352 1.00 30.35 1052 ILE A C 1
ATOM 1577 O O . ILE A 1 223 ? -8.170 5.098 -1.725 1.00 31.18 1052 ILE A O 1
ATOM 1582 N N . ARG A 1 224 ? -6.574 3.651 -1.081 1.00 27.80 1053 ARG A N 1
ATOM 1583 C CA . ARG A 1 224 ? -7.470 2.514 -1.265 1.00 35.30 1053 ARG A CA 1
ATOM 1584 C C . ARG A 1 224 ? -8.641 2.559 -0.292 1.00 38.20 1053 ARG A C 1
ATOM 1585 O O . ARG A 1 224 ? -9.720 2.054 -0.611 1.00 32.74 1053 ARG A O 1
ATOM 1593 N N . GLY A 1 225 ? -8.460 3.181 0.873 1.00 34.10 1054 GLY A N 1
ATOM 1594 C CA . GLY A 1 225 ? -9.588 3.382 1.772 1.00 39.61 1054 GLY A CA 1
ATOM 1595 C C . GLY A 1 225 ? -10.671 4.262 1.167 1.00 35.85 1054 GLY A C 1
ATOM 1596 O O . GLY A 1 225 ? -11.864 4.006 1.341 1.00 35.83 1054 GLY A O 1
ATOM 1597 N N . LEU A 1 226 ? -10.273 5.308 0.442 1.00 28.34 1055 LEU A N 1
ATOM 1598 C CA . LEU A 1 226 ? -11.259 6.160 -0.219 1.00 32.69 1055 LEU A CA 1
ATOM 1599 C C . LEU A 1 226 ? -11.849 5.496 -1.458 1.00 38.70 1055 LEU A C 1
ATOM 1600 O O . LEU A 1 226 ? -13.041 5.670 -1.751 1.00 31.67 1055 LEU A O 1
ATOM 1605 N N . LEU A 1 227 ? -11.027 4.767 -2.223 1.00 27.04 1056 LEU A N 1
ATOM 1606 C CA . LEU A 1 227 ? -11.541 4.134 -3.438 1.00 29.62 1056 LEU A CA 1
ATOM 1607 C C . LEU A 1 227 ? -12.557 3.044 -3.127 1.00 34.56 1056 LEU A C 1
ATOM 1608 O O . LEU A 1 227 ? -13.439 2.773 -3.949 1.00 34.74 1056 LEU A O 1
ATOM 1613 N N . SER A 1 228 ? -12.449 2.409 -1.963 1.00 28.71 1057 SER A N 1
ATOM 1614 C CA . SER A 1 228 ? -13.371 1.346 -1.578 1.00 28.14 1057 SER A CA 1
ATOM 1615 C C . SER A 1 228 ? -14.598 1.856 -0.829 1.00 29.97 1057 SER A C 1
ATOM 1616 O O . SER A 1 228 ? -15.427 1.041 -0.409 1.00 32.68 1057 SER A O 1
ATOM 1619 N N . ALA A 1 229 ? -14.753 3.168 -0.669 1.00 32.62 1058 ALA A N 1
ATOM 1620 C CA . ALA A 1 229 ? -15.885 3.690 0.091 1.00 31.77 1058 ALA A CA 1
ATOM 1621 C C . ALA A 1 229 ? -17.198 3.431 -0.642 1.00 28.05 1058 ALA A C 1
ATOM 1622 O O . ALA A 1 229 ? -17.321 3.717 -1.835 1.00 32.46 1058 ALA A O 1
ATOM 1624 N N . GLY A 1 230 ? -18.187 2.909 0.077 1.00 27.31 1059 GLY A N 1
ATOM 1625 C CA . GLY A 1 230 ? -19.517 2.793 -0.496 1.00 29.10 1059 GLY A CA 1
ATOM 1626 C C . GLY A 1 230 ? -19.734 1.669 -1.487 1.00 37.66 1059 GLY A C 1
ATOM 1627 O O . GLY A 1 230 ? -20.764 1.668 -2.174 1.00 32.87 1059 GLY A O 1
ATOM 1628 N N . ILE A 1 231 ? -18.814 0.705 -1.591 1.00 30.80 1060 ILE A N 1
ATOM 1629 C CA . ILE A 1 231 ? -19.012 -0.437 -2.476 1.00 34.80 1060 ILE A CA 1
ATOM 1630 C C .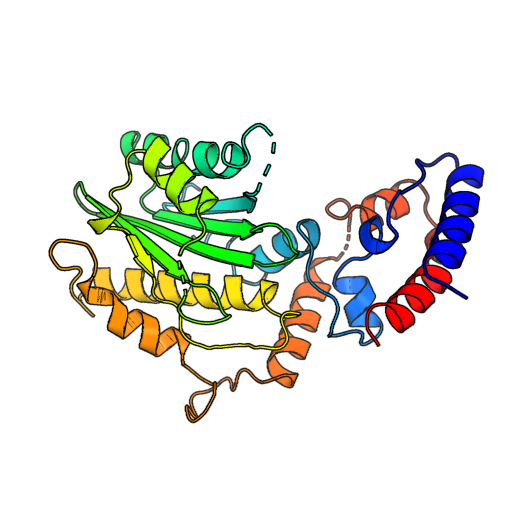 ILE A 1 231 ? -18.735 -1.723 -1.712 1.00 33.52 1060 ILE A C 1
ATOM 1631 O O . ILE A 1 231 ? -18.003 -1.747 -0.718 1.00 35.57 1060 ILE A O 1
ATOM 1636 N N . GLY A 1 232 ? -19.324 -2.804 -2.204 1.00 38.54 1061 GLY A N 1
ATOM 1637 C CA . GLY A 1 232 ? -19.144 -4.090 -1.550 1.00 45.12 1061 GLY A CA 1
ATOM 1638 C C . GLY A 1 232 ? -19.729 -4.073 -0.153 1.00 41.71 1061 GLY A C 1
ATOM 1639 O O . GLY A 1 232 ? -20.857 -3.626 0.071 1.00 44.50 1061 GLY A O 1
ATOM 1640 N N . ASN A 1 233 ? -18.943 -4.554 0.807 1.00 39.30 1062 ASN A N 1
ATOM 1641 C CA . ASN A 1 233 ? -19.324 -4.563 2.210 1.00 49.65 1062 ASN A CA 1
ATOM 1642 C C . ASN A 1 233 ? -19.164 -3.212 2.899 1.00 46.52 1062 ASN A C 1
ATOM 1643 O O . ASN A 1 233 ? -19.542 -3.085 4.069 1.00 48.92 1062 ASN A O 1
ATOM 1648 N N . ASP A 1 234 ? -18.612 -2.209 2.230 1.00 39.71 1063 ASP A N 1
ATOM 1649 C CA . ASP A 1 234 ? -18.402 -0.922 2.879 1.00 35.12 1063 ASP A CA 1
ATOM 1650 C C . ASP A 1 234 ? -19.725 -0.163 2.951 1.00 42.69 1063 ASP A C 1
ATOM 1651 O O . ASP A 1 234 ? -20.424 -0.021 1.943 1.00 41.58 1063 ASP A O 1
ATOM 1656 N N . THR A 1 235 ? -20.078 0.311 4.145 1.00 37.59 1064 THR A N 1
ATOM 1657 C CA . THR A 1 235 ? -21.378 0.931 4.376 1.00 42.50 1064 THR A CA 1
ATOM 1658 C C . THR A 1 235 ? -21.353 2.456 4.291 1.00 45.67 1064 THR A C 1
ATOM 1659 O O . THR A 1 235 ? -22.398 3.087 4.466 1.00 40.25 1064 THR A O 1
ATOM 1663 N N . ARG A 1 236 ? -20.202 3.065 4.028 1.00 35.80 1065 ARG A N 1
ATOM 1664 C CA . ARG A 1 236 ? -20.118 4.520 4.038 1.00 36.89 1065 ARG A CA 1
ATOM 1665 C C . ARG A 1 236 ? -21.020 5.142 2.973 1.00 40.32 1065 ARG A C 1
ATOM 1666 O O . ARG A 1 236 ? -21.217 4.581 1.893 1.00 40.73 1065 ARG A O 1
ATOM 1674 N N . GLN A 1 237 ? -21.626 6.371 3.312 1.00 36.70 1066 GLN A N 1
ATOM 1675 C CA . GLN A 1 237 ? -22.402 7.013 2.257 1.00 31.22 1066 GLN A CA 1
ATOM 1676 C C . GLN A 1 237 ? -21.540 7.974 1.445 1.00 35.23 1066 GLN A C 1
ATOM 1677 O O . GLN A 1 237 ? -20.584 8.554 1.968 1.00 34.94 1066 GLN A O 1
ATOM 1683 N N . PRO A 1 238 ? -21.851 8.161 0.152 1.00 31.68 1067 PRO A N 1
ATOM 1684 C CA . PRO A 1 238 ? -22.934 7.508 -0.594 1.00 33.77 1067 PRO A CA 1
ATOM 1685 C C . PRO A 1 238 ? -22.624 6.058 -0.958 1.00 32.95 1067 PRO A C 1
ATOM 1686 O O . PRO A 1 238 ? -21.483 5.743 -1.260 1.00 30.89 1067 PRO A O 1
ATOM 1690 N N . GLN A 1 239 ? -23.626 5.184 -0.901 1.00 32.34 1068 GLN A N 1
ATOM 1691 C CA . GLN A 1 239 ? -23.488 3.863 -1.507 1.00 30.50 1068 GLN A CA 1
ATOM 1692 C C . GLN A 1 239 ? -23.433 4.035 -3.017 1.00 36.43 1068 GLN A C 1
ATOM 1693 O O . GLN A 1 239 ? -24.377 4.549 -3.621 1.00 32.45 1068 GLN A O 1
ATOM 1699 N N . ARG A 1 240 ? -22.325 3.632 -3.638 1.00 25.86 1069 ARG A N 1
ATOM 1700 C CA . ARG A 1 240 ? -22.142 3.891 -5.065 1.00 28.80 1069 ARG A CA 1
ATOM 1701 C C . ARG A 1 240 ? -22.626 2.678 -5.862 1.00 37.37 1069 ARG A C 1
ATOM 1702 O O . ARG A 1 240 ? -21.867 1.907 -6.449 1.00 31.21 1069 ARG A O 1
ATOM 1710 N N . ASN A 1 241 ? -23.945 2.509 -5.838 1.00 32.47 1070 ASN A N 1
ATOM 1711 C CA . ASN A 1 241 ? -24.624 1.440 -6.542 1.00 36.65 1070 ASN A CA 1
ATOM 1712 C C . ASN A 1 241 ? -25.165 1.979 -7.860 1.00 31.72 1070 ASN A C 1
ATOM 1713 O O . ASN A 1 241 ? -24.892 3.114 -8.251 1.00 35.94 1070 ASN A O 1
ATOM 1718 N N . GLU A 1 242 ? -25.965 1.165 -8.550 1.00 34.76 1071 GLU A N 1
ATOM 1719 C CA . GLU A 1 242 ? -26.457 1.577 -9.858 1.00 32.73 1071 GLU A CA 1
ATOM 1720 C C . GLU A 1 242 ? -27.273 2.859 -9.750 1.00 34.15 1071 GLU A C 1
ATOM 1721 O O . GLU A 1 242 ? -27.160 3.742 -10.601 1.00 36.02 1071 GLU A O 1
ATOM 1727 N N . GLN A 1 243 ? -28.070 3.002 -8.684 1.00 33.43 1072 GLN A N 1
ATOM 1728 C CA . GLN A 1 243 ? -28.856 4.222 -8.534 1.00 33.57 1072 GLN A CA 1
ATOM 1729 C C . GLN A 1 243 ? -27.964 5.451 -8.381 1.00 37.01 1072 GLN A C 1
ATOM 1730 O O . GLN A 1 243 ? -28.295 6.533 -8.877 1.00 33.04 1072 GLN A O 1
ATOM 1736 N N . TYR A 1 244 ? -26.844 5.310 -7.669 1.00 29.03 1073 TYR A N 1
ATOM 1737 C CA . TYR A 1 244 ? -25.908 6.418 -7.532 1.00 26.57 1073 TYR A CA 1
ATOM 1738 C C . TYR A 1 244 ? -25.405 6.890 -8.890 1.00 27.73 1073 TYR A C 1
ATOM 1739 O O . TYR A 1 244 ? -25.334 8.095 -9.153 1.00 29.48 1073 TYR A O 1
ATOM 1748 N N . PHE A 1 245 ? -25.033 5.948 -9.758 1.00 29.02 1074 PHE A N 1
ATOM 1749 C CA . PHE A 1 245 ? -24.507 6.307 -11.069 1.00 24.53 1074 PHE A CA 1
ATOM 1750 C C . PHE A 1 245 ? -25.593 6.838 -11.989 1.00 25.25 1074 PHE A C 1
ATOM 1751 O O . PHE A 1 245 ? -25.319 7.696 -12.825 1.00 27.09 1074 PHE A O 1
ATOM 1759 N N . ARG A 1 246 ? -26.836 6.389 -11.825 1.00 29.77 1075 ARG A N 1
ATOM 1760 C CA . ARG A 1 246 ? -27.912 7.030 -12.571 1.00 28.90 1075 ARG A CA 1
ATOM 1761 C C . ARG A 1 246 ? -28.044 8.504 -12.191 1.00 30.73 1075 ARG A C 1
ATOM 1762 O O . ARG A 1 246 ? -28.222 9.365 -13.064 1.00 30.53 1075 ARG A O 1
ATOM 1770 N N . ASN A 1 247 ? -27.957 8.820 -10.894 1.00 26.95 1076 ASN A N 1
ATOM 1771 C CA . ASN A 1 247 ? -28.111 10.212 -10.474 1.00 31.48 1076 ASN A CA 1
ATOM 1772 C C . ASN A 1 247 ? -26.921 11.053 -10.914 1.00 29.06 1076 ASN A C 1
ATOM 1773 O O . ASN A 1 247 ? -27.084 12.222 -11.290 1.00 30.60 1076 ASN A O 1
ATOM 1778 N N . ARG A 1 248 ? -25.716 10.483 -10.864 1.00 27.05 1077 ARG A N 1
ATOM 1779 C CA . ARG A 1 248 ? -24.563 11.194 -11.409 1.00 26.42 1077 ARG A CA 1
ATOM 1780 C C . ARG A 1 248 ? -24.754 11.483 -12.893 1.00 32.29 1077 ARG A C 1
ATOM 1781 O O . ARG A 1 248 ? -24.493 12.600 -13.355 1.00 30.96 1077 ARG A O 1
ATOM 1789 N N . ARG A 1 249 ? -25.233 10.493 -13.652 1.00 28.12 1078 ARG A N 1
ATOM 1790 C CA . ARG A 1 249 ? -25.510 10.719 -15.068 1.00 25.04 1078 ARG A CA 1
ATOM 1791 C C . ARG A 1 249 ? -26.538 11.823 -15.255 1.00 30.30 1078 ARG A C 1
ATOM 1792 O O . ARG A 1 249 ? -26.390 12.679 -16.137 1.00 30.75 1078 ARG A O 1
ATOM 1800 N N . ARG A 1 250 ? -27.598 11.811 -14.447 1.00 27.05 1079 ARG A N 1
ATOM 1801 C CA . ARG A 1 250 ? -28.593 12.879 -14.542 1.00 30.11 1079 ARG A CA 1
ATOM 1802 C C . ARG A 1 250 ? -27.961 14.233 -14.245 1.00 29.29 1079 ARG A C 1
ATOM 1803 O O . ARG A 1 250 ? -28.261 15.234 -14.905 1.00 33.30 1079 ARG A O 1
ATOM 1811 N N . ASN A 1 251 ? -27.056 14.281 -13.270 1.00 29.79 1080 ASN A N 1
ATOM 1812 C CA . ASN A 1 251 ? -26.469 15.555 -12.884 1.00 34.33 1080 ASN A CA 1
ATOM 1813 C C . ASN A 1 251 ? -25.468 16.043 -13.923 1.00 30.43 1080 ASN A C 1
ATOM 1814 O O . ASN A 1 251 ? -25.410 17.242 -14.217 1.00 36.61 1080 ASN A O 1
ATOM 1819 N N . ILE A 1 252 ? -24.676 15.132 -14.491 1.00 32.61 1081 ILE A N 1
ATOM 1820 C CA . ILE A 1 252 ? -23.769 15.510 -15.572 1.00 32.13 1081 ILE A CA 1
ATOM 1821 C C . ILE A 1 252 ? -24.559 16.001 -16.777 1.00 37.03 1081 ILE A C 1
ATOM 1822 O O . ILE A 1 252 ? -24.190 16.988 -17.428 1.00 32.52 1081 ILE A O 1
ATOM 1827 N N . SER A 1 253 ? -25.670 15.329 -17.089 1.00 30.68 1082 SER A N 1
ATOM 1828 C CA . SER A 1 253 ? -26.435 15.698 -18.273 1.00 29.16 1082 SER A CA 1
ATOM 1829 C C . SER A 1 253 ? -26.945 17.132 -18.200 1.00 36.68 1082 SER A C 1
ATOM 1830 O O . SER A 1 253 ? -27.117 17.787 -19.240 1.00 36.81 1082 SER A O 1
ATOM 1833 N N . GLN A 1 254 ? -27.205 17.637 -16.991 1.00 40.80 1083 GLN A N 1
ATOM 1834 C CA . GLN A 1 254 ? -27.704 19.002 -16.860 1.00 43.66 1083 GLN A CA 1
ATOM 1835 C C . GLN A 1 254 ? -26.688 20.035 -17.317 1.00 46.36 1083 GLN A C 1
ATOM 1836 O O . GLN A 1 254 ? -27.075 21.149 -17.678 1.00 44.01 1083 GLN A O 1
ATOM 1842 N N . LEU A 1 255 ? -25.402 19.695 -17.314 1.00 41.07 1084 LEU A N 1
ATOM 1843 C CA . LEU A 1 255 ? -24.389 20.644 -17.746 1.00 44.46 1084 LEU A CA 1
ATOM 1844 C C . LEU A 1 255 ? -24.326 20.813 -19.257 1.00 46.37 1084 LEU A C 1
ATOM 1845 O O . LEU A 1 255 ? -23.704 21.773 -19.724 1.00 50.89 1084 LEU A O 1
ATOM 1850 N N . PHE A 1 256 ? -24.955 19.922 -20.032 1.00 38.99 1085 PHE A N 1
ATOM 1851 C CA . PHE A 1 256 ? -24.865 20.022 -21.487 1.00 45.46 1085 PHE A CA 1
ATOM 1852 C C . PHE A 1 256 ? -25.526 21.288 -22.022 1.00 54.86 1085 PHE A C 1
ATOM 1853 O O . PHE A 1 256 ? -25.132 21.787 -23.083 1.00 61.10 1085 PHE A O 1
ATOM 1861 N N . GLN A 1 257 ? -26.524 21.816 -21.319 1.00 67.45 1086 GLN A N 1
ATOM 1862 C CA . GLN A 1 257 ? -27.163 23.067 -21.728 1.00 75.33 1086 GLN A CA 1
ATOM 1863 C C . GLN A 1 257 ? -26.414 24.273 -21.169 1.00 69.40 1086 GLN A C 1
ATOM 1864 O O . GLN A 1 257 ? -26.041 25.183 -21.910 1.00 77.02 1086 GLN A O 1
ATOM 1870 N N . SER A 1 260 ? -23.649 22.795 -25.541 1.00 80.22 1089 SER A N 1
ATOM 1871 C CA . SER A 1 260 ? -24.165 22.590 -26.889 1.00 77.92 1089 SER A CA 1
ATOM 1872 C C . SER A 1 260 ? -23.039 22.335 -27.886 1.00 78.52 1089 SER A C 1
ATOM 1873 O O . SER A 1 260 ? -22.863 21.214 -28.356 1.00 78.58 1089 SER A O 1
ATOM 1876 N N . LEU A 1 261 ? -22.272 23.385 -28.196 1.00 76.98 1090 LEU A N 1
ATOM 1877 C CA . LEU A 1 261 ? -21.220 23.298 -29.206 1.00 72.50 1090 LEU A CA 1
ATOM 1878 C C . LEU A 1 261 ? -20.123 22.300 -28.846 1.00 71.23 1090 LEU A C 1
ATOM 1879 O O . LEU A 1 261 ? -19.337 21.928 -29.722 1.00 72.29 1090 LEU A O 1
ATOM 1884 N N . SER A 1 262 ? -20.051 21.842 -27.601 1.00 59.26 1091 SER A N 1
ATOM 1885 C CA . SER A 1 262 ? -18.959 20.958 -27.228 1.00 57.15 1091 SER A CA 1
ATOM 1886 C C . SER A 1 262 ? -19.211 19.494 -27.583 1.00 64.50 1091 SER A C 1
ATOM 1887 O O . SER A 1 262 ? -18.293 18.680 -27.438 1.00 55.59 1091 SER A O 1
ATOM 1890 N N . SER A 1 263 ? -20.417 19.131 -28.058 1.00 53.14 1092 SER A N 1
ATOM 1891 C CA . SER A 1 263 ? -20.606 17.764 -28.529 1.00 52.51 1092 SER A CA 1
ATOM 1892 C C . SER A 1 263 ? -20.801 17.755 -30.040 1.00 55.09 1092 SER A C 1
ATOM 1893 O O . SER A 1 263 ? -21.247 18.751 -30.617 1.00 53.69 1092 SER A O 1
ATOM 1896 N N . PRO A 1 264 ? -20.460 16.659 -30.718 1.00 57.58 1093 PRO A N 1
ATOM 1897 C CA . PRO A 1 264 ? -20.779 16.578 -32.150 1.00 53.76 1093 PRO A CA 1
ATOM 1898 C C . PRO A 1 264 ? -22.265 16.669 -32.421 1.00 51.36 1093 PRO A C 1
ATOM 1899 O O . PRO A 1 264 ? -22.664 17.242 -33.442 1.00 47.67 1093 PRO A O 1
ATOM 1903 N N . ARG A 1 265 ? -23.103 16.122 -31.535 1.00 44.22 1094 ARG A N 1
ATOM 1904 C CA . ARG A 1 265 ? -24.543 16.303 -31.683 1.00 46.61 1094 ARG A CA 1
ATOM 1905 C C . ARG A 1 265 ? -24.920 17.776 -31.583 1.00 47.34 1094 ARG A C 1
ATOM 1906 O O . ARG A 1 265 ? -25.655 18.300 -32.427 1.00 46.86 1094 ARG A O 1
ATOM 1914 N N . GLY A 1 266 ? -24.421 18.463 -30.556 1.00 46.03 1095 GLY A N 1
ATOM 1915 C CA . GLY A 1 266 ? -24.775 19.861 -30.381 1.00 46.63 1095 GLY A CA 1
ATOM 1916 C C . GLY A 1 266 ? -24.338 20.729 -31.545 1.00 41.68 1095 GLY A C 1
ATOM 1917 O O . GLY A 1 266 ? -25.041 21.669 -31.925 1.00 47.27 1095 GLY A O 1
ATOM 1918 N N . ARG A 1 267 ? -23.170 20.432 -32.125 1.00 42.47 1096 ARG A N 1
ATOM 1919 C CA . ARG A 1 267 ? -22.713 21.198 -33.281 1.00 48.07 1096 ARG A CA 1
ATOM 1920 C C . ARG A 1 267 ? -23.612 20.967 -34.483 1.00 40.02 1096 ARG A C 1
ATOM 1921 O O . ARG A 1 267 ? -23.953 21.916 -35.197 1.00 36.22 1096 ARG A O 1
ATOM 1929 N N . LEU A 1 268 ? -24.027 19.721 -34.715 1.00 36.77 1097 LEU A N 1
ATOM 1930 C CA . LEU A 1 268 ? -24.955 19.468 -35.812 1.00 40.17 1097 LEU A CA 1
ATOM 1931 C C . LEU A 1 268 ? -26.276 20.206 -35.606 1.00 40.66 1097 LEU A C 1
ATOM 1932 O O . LEU A 1 268 ? -26.819 20.790 -36.549 1.00 40.09 1097 LEU A O 1
ATOM 1937 N N . ILE A 1 269 ? -26.817 20.182 -34.387 1.00 36.31 1098 ILE A N 1
ATOM 1938 C CA . ILE A 1 269 ? -28.098 20.841 -34.141 1.00 39.25 1098 ILE A CA 1
ATOM 1939 C C . ILE A 1 269 ? -27.975 22.346 -34.339 1.00 40.40 1098 ILE A C 1
ATOM 1940 O O . ILE A 1 269 ? -28.847 22.983 -34.941 1.00 46.00 1098 ILE A O 1
ATOM 1945 N N . GLN A 1 270 ? -26.902 22.942 -33.822 1.00 44.85 1099 GLN A N 1
ATOM 1946 C CA . GLN A 1 270 ? -26.708 24.378 -33.996 1.00 51.95 1099 GLN A CA 1
ATOM 1947 C C . GLN A 1 270 ? -26.458 24.726 -35.458 1.00 50.51 1099 GLN A C 1
ATOM 1948 O O . GLN A 1 270 ? -26.816 25.822 -35.910 1.00 47.69 1099 GLN A O 1
ATOM 1954 N N . GLY A 1 271 ? -25.858 23.804 -36.215 1.00 42.95 1100 GLY A N 1
ATOM 1955 C CA . GLY A 1 271 ? -25.623 24.054 -37.625 1.00 40.63 1100 GLY A CA 1
ATOM 1956 C C . GLY A 1 271 ? -26.847 23.848 -38.485 1.00 42.89 1100 GLY A C 1
ATOM 1957 O O . GLY A 1 271 ? -26.961 24.450 -39.555 1.00 43.27 1100 GLY A O 1
ATOM 1958 N N . ARG A 1 272 ? -27.777 23.006 -38.043 1.00 36.42 1101 ARG A N 1
ATOM 1959 C CA . ARG A 1 272 ? -28.993 22.704 -38.801 1.00 38.90 1101 ARG A CA 1
ATOM 1960 C C . ARG A 1 272 ? -30.165 22.670 -37.835 1.00 48.14 1101 ARG A C 1
ATOM 1961 O O . ARG A 1 272 ? -30.688 21.600 -37.507 1.00 37.38 1101 ARG A O 1
ATOM 1969 N N . PRO A 1 273 ? -30.609 23.832 -37.361 1.00 41.29 1102 PRO A N 1
ATOM 1970 C CA . PRO A 1 273 ? -31.634 23.849 -36.309 1.00 41.53 1102 PRO A CA 1
ATOM 1971 C C . PRO A 1 273 ? -32.913 23.162 -36.765 1.00 39.58 1102 PRO A C 1
ATOM 1972 O O . PRO A 1 273 ? -33.443 23.443 -37.842 1.00 41.60 1102 PRO A 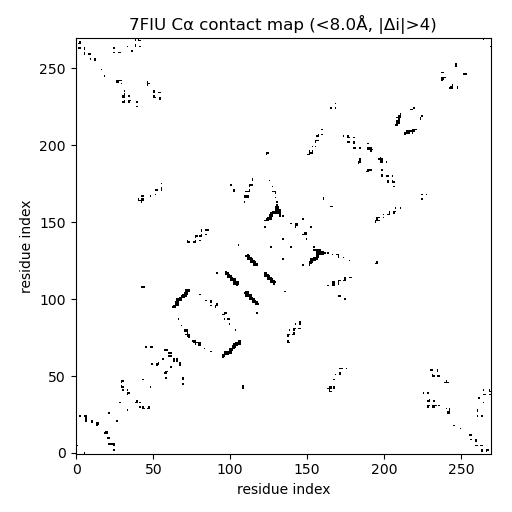O 1
ATOM 1976 N N . GLY A 1 274 ? -33.415 22.263 -35.925 1.00 36.94 1103 GLY A N 1
ATOM 1977 C CA . GLY A 1 274 ? -34.621 21.526 -36.224 1.00 45.03 1103 GLY A CA 1
ATOM 1978 C C . GLY A 1 274 ? -34.378 20.155 -36.814 1.00 39.88 1103 GLY A C 1
ATOM 1979 O O . GLY A 1 274 ? -35.323 19.366 -36.919 1.00 39.54 1103 GLY A O 1
ATOM 1980 N N . ILE A 1 275 ? -33.140 19.847 -37.199 1.00 34.77 1104 ILE A N 1
ATOM 1981 C CA . ILE A 1 275 ? -32.834 18.515 -37.701 1.00 34.99 1104 ILE A CA 1
ATOM 1982 C C . ILE A 1 275 ? -33.020 17.452 -36.627 1.00 38.76 1104 ILE A C 1
ATOM 1983 O O . ILE A 1 275 ? -33.206 16.272 -36.950 1.00 38.71 1104 ILE A O 1
ATOM 1988 N N . GLN A 1 276 ? -32.978 17.838 -35.348 1.00 34.39 1105 GLN A N 1
ATOM 1989 C CA . GLN A 1 276 ? -33.153 16.853 -34.288 1.00 36.48 1105 GLN A CA 1
ATOM 1990 C C . GLN A 1 276 ? -34.512 16.180 -34.393 1.00 42.87 1105 GLN A C 1
ATOM 1991 O O . GLN A 1 276 ? -34.665 15.020 -33.996 1.00 36.60 1105 GLN A O 1
ATOM 1997 N N . HIS A 1 277 ? -35.501 16.874 -34.954 1.00 34.16 1106 HIS A N 1
ATOM 1998 C CA . HIS A 1 277 ? -36.802 16.245 -35.134 1.00 41.19 1106 HIS A CA 1
ATOM 1999 C C . HIS A 1 277 ? -36.758 15.092 -36.131 1.00 51.78 1106 HIS A C 1
ATOM 2000 O O . HIS A 1 277 ? -37.585 14.179 -36.038 1.00 48.25 1106 HIS A O 1
ATOM 2007 N N . GLU A 1 278 ? -35.805 15.095 -37.062 1.00 39.86 1107 GLU A N 1
ATOM 2008 C CA . GLU A 1 278 ? -35.666 13.964 -37.969 1.00 42.52 1107 GLU A CA 1
ATOM 2009 C C . GLU A 1 278 ? -34.691 12.915 -37.458 1.00 43.27 1107 GLU A C 1
ATOM 2010 O O . GLU A 1 278 ? -34.902 11.721 -37.693 1.00 43.71 1107 GLU A O 1
ATOM 2016 N N . ILE A 1 279 ? -33.645 13.323 -36.746 1.00 35.35 1108 ILE A N 1
ATOM 2017 C CA . ILE A 1 279 ? -32.613 12.374 -36.346 1.00 38.68 1108 ILE A CA 1
ATOM 2018 C C . ILE A 1 279 ? -32.864 11.752 -34.972 1.00 39.92 1108 ILE A C 1
ATOM 2019 O O . ILE A 1 279 ? -32.518 10.587 -34.757 1.00 36.67 1108 ILE A O 1
ATOM 2024 N N . ASP A 1 280 ? -33.483 12.479 -34.043 1.00 40.15 1109 ASP A N 1
ATOM 2025 C CA . ASP A 1 280 ? -33.635 11.939 -32.693 1.00 35.96 1109 ASP A CA 1
ATOM 2026 C C . ASP A 1 280 ? -34.481 10.666 -32.635 1.00 32.92 1109 ASP A C 1
ATOM 2027 O O . ASP A 1 280 ? -34.155 9.789 -31.820 1.00 33.77 1109 ASP A O 1
ATOM 2032 N N . PRO A 1 281 ? -35.558 10.494 -33.415 1.00 34.30 1110 PRO A N 1
ATOM 2033 C CA . PRO A 1 281 ? -36.242 9.188 -33.390 1.00 32.89 1110 PRO A CA 1
ATOM 2034 C C . PRO A 1 281 ? -35.336 8.031 -33.778 1.00 38.86 1110 PRO A C 1
ATOM 2035 O O . PRO A 1 281 ? -35.433 6.947 -33.191 1.00 40.25 1110 PRO A O 1
ATOM 2039 N N . LEU A 1 282 ? -34.455 8.228 -34.760 1.00 37.40 1111 LEU A N 1
ATOM 2040 C CA . LEU A 1 282 ? -33.564 7.141 -35.163 1.00 35.66 1111 LEU A CA 1
ATOM 2041 C C . LEU A 1 282 ? -32.489 6.886 -34.111 1.00 33.45 1111 LEU A C 1
ATOM 2042 O O . LEU A 1 282 ? -32.144 5.730 -33.837 1.00 38.48 1111 LEU A O 1
ATOM 2047 N N . LEU A 1 283 ? -31.943 7.949 -33.515 1.00 32.83 1112 LEU A N 1
ATOM 2048 C CA . LEU A 1 283 ? -30.976 7.767 -32.434 1.00 34.02 1112 LEU A CA 1
ATOM 2049 C C . LEU A 1 283 ? -31.575 6.987 -31.271 1.00 35.27 1112 LEU A C 1
ATOM 2050 O O . LEU A 1 283 ? -30.894 6.160 -30.657 1.00 42.18 1112 LEU A O 1
ATOM 2055 N N . LEU A 1 284 ? -32.845 7.243 -30.946 1.00 36.31 1113 LEU A N 1
ATOM 2056 C CA . LEU A 1 284 ? -33.491 6.506 -29.861 1.00 40.40 1113 LEU A CA 1
ATOM 2057 C C . LEU A 1 284 ? -33.633 5.026 -30.205 1.00 39.93 1113 LEU A C 1
ATOM 2058 O O . LEU A 1 284 ? -33.476 4.157 -29.335 1.00 39.33 1113 LEU A O 1
ATOM 2063 N N . GLN A 1 285 ? -33.922 4.716 -31.469 1.00 34.70 1114 GLN A N 1
ATOM 2064 C CA . GLN A 1 285 ? -33.958 3.319 -31.886 1.00 40.04 1114 GLN A CA 1
ATOM 2065 C C . GLN A 1 285 ? -32.583 2.678 -31.748 1.00 46.93 1114 GLN A C 1
ATOM 2066 O O . GLN A 1 285 ? -32.459 1.552 -31.254 1.00 44.27 1114 GLN A O 1
ATOM 2072 N N . PHE A 1 286 ? -31.534 3.394 -32.159 1.00 37.35 1115 PHE A N 1
ATOM 2073 C CA . PHE A 1 286 ? -30.181 2.868 -32.021 1.00 40.11 1115 PHE A CA 1
ATOM 2074 C C . PHE A 1 286 ? -29.836 2.620 -30.556 1.00 43.65 1115 PHE A C 1
ATOM 2075 O O . PHE A 1 286 ? -29.252 1.584 -30.213 1.00 43.23 1115 PHE A O 1
ATOM 2083 N N . LEU A 1 287 ? -30.192 3.560 -29.677 1.00 41.58 1116 LEU A N 1
ATOM 2084 C CA . LEU A 1 287 ? -29.926 3.388 -28.249 1.00 48.50 1116 LEU A CA 1
ATOM 2085 C C . LEU A 1 287 ? -30.622 2.151 -27.705 1.00 47.62 1116 LEU A C 1
ATOM 2086 O O . LEU A 1 287 ? -30.043 1.403 -26.909 1.00 52.27 1116 LEU A O 1
ATOM 2091 N N . GLU A 1 288 ? -31.873 1.926 -28.110 1.00 44.86 1117 GLU A N 1
ATOM 2092 C CA . GLU A 1 288 ? -32.582 0.739 -27.651 1.00 52.93 1117 GLU A CA 1
ATOM 2093 C C . GLU A 1 288 ? -31.894 -0.535 -28.119 1.00 61.20 1117 GLU A C 1
ATOM 2094 O O . GLU A 1 288 ? -31.947 -1.557 -27.426 1.00 53.76 1117 GLU A O 1
ATOM 2096 N N . LEU A 1 289 ? -31.231 -0.490 -29.277 1.00 56.71 1118 LEU A N 1
ATOM 2097 C CA . LEU A 1 289 ? -30.561 -1.673 -29.812 1.00 54.65 1118 LEU A CA 1
ATOM 2098 C C . LEU A 1 289 ? -29.179 -1.866 -29.201 1.00 52.68 1118 LEU A C 1
ATOM 2099 O O . LEU A 1 289 ? -28.833 -2.966 -28.761 1.00 58.21 1118 LEU A O 1
ATOM 2104 N N . GLN A 1 290 ? -28.363 -0.814 -29.206 1.00 47.08 1119 GLN A N 1
ATOM 2105 C CA . GLN A 1 290 ? -26.998 -0.929 -28.710 1.00 55.25 1119 GLN A CA 1
ATOM 2106 C C . GLN A 1 290 ? -26.964 -1.054 -27.193 1.00 62.05 1119 GLN A C 1
ATOM 2107 O O . GLN A 1 290 ? -26.152 -1.810 -26.649 1.00 61.25 1119 GLN A O 1
ATOM 2109 N N . TYR A 1 291 ? -27.840 -0.333 -26.491 1.00 54.04 1120 TYR A N 1
ATOM 2110 C CA . TYR A 1 291 ? -27.795 -0.237 -25.030 1.00 57.64 1120 TYR A CA 1
ATOM 2111 C C . TYR A 1 291 ? -29.184 -0.476 -24.447 1.00 61.78 1120 TYR A C 1
ATOM 2112 O O . TYR A 1 291 ? -29.837 0.456 -23.962 1.00 64.05 1120 TYR A O 1
ATOM 2121 N N . PRO A 1 292 ? -29.657 -1.732 -24.445 1.00 64.22 1121 PRO A N 1
ATOM 2122 C CA . PRO A 1 292 ? -31.025 -2.029 -24.011 1.00 69.31 1121 PRO A CA 1
ATOM 2123 C C . PRO A 1 292 ? -31.211 -1.929 -22.497 1.00 72.88 1121 PRO A C 1
ATOM 2124 O O . PRO A 1 292 ? -31.905 -1.012 -22.054 1.00 77.01 1121 PRO A O 1
#

Radius of gyration: 20.09 Å; Cα contacts (8 Å, |Δi|>4): 433; chains: 1; bounding box: 49×36×55 Å

Organism: Wolbachia pipientis wMel (NCBI:txid163164)

Sequence (270 aa):
STAQGILQQINTILRRNNAREIEDVHNLLALDFATENQNNFRYWLQTHDMFFAARQQYTFHDDRNDRHDFAITSVGPTGRDLLSSNIDNNFKQKVDSGEKDRLTAIINVGNRHWVTLVIVHQNGNYYGYYADSLGPDIDNNIRGALRECDISDDNVHDVSVHQQTDGHNCGIWAYENARDINQAIDQALQGNSNFGEKGEGIIGYIRGLLSAGIGNDTRQPQRNEQYFRNRRRNISQLFQSLSSPRGRLIQGRPGIQHEIDPLLLQFLELQYP

InterPro domains:
  IPR003653 Ulp1 protease family, C-terminal catalytic domain [PS50600] (848-1027)
  IPR038765 Papain-like cysteine peptidase superfamily [SSF54001] (900-1031)

Foldseek 3Di:
DDQVVLLVLVQVLCVVVVHDRDDGLVQQDALLLCLVVPLLLAAHDLLLLCLLCVVLPRVDDLVDAEAEEEEEAPVPRQVTVLVSLLVNVVCVVVVNYFKYWYWYHDDPSFTWIKIWGHDPHAIAIEIEGQQADDDDPSVVVSCVSNPHDPLRHYYLYHNHDDSRRCNSVLRSQLSSLVSVLVVVVVVPPWDLPDRRCTSSVVSNVSSCDQDDPHDHPPNCDSVVSSVSSVVSSVSCCACSGSNRVVCVVPPPCCVVSVVSSVVSSVVVRD

B-factor: mean 46.81, std 16.31, range [21.5, 113.28]

Solvent-accessible surface area: 12950 Å² total; per-residue (Å²): 106,89,46,113,24,0,17,121,95,0,22,54,14,1,148,158,44,129,24,89,56,17,147,69,4,46,68,8,0,1,0,20,14,0,11,137,55,128,14,9,74,0,50,6,46,66,23,0,0,110,25,0,1,53,41,14,79,11,68,77,132,47,189,49,103,51,34,46,10,30,13,48,8,77,148,103,18,95,37,96,0,18,54,42,0,76,85,0,49,52,91,16,128,77,44,84,27,48,10,2,6,0,0,0,27,35,50,129,112,32,4,2,0,1,0,0,3,46,66,142,59,69,36,13,0,0,11,1,15,2,86,3,68,149,75,47,76,40,0,38,15,0,5,68,69,6,116,5,59,103,97,18,18,22,40,0,1,29,131,22,28,99,71,9,16,8,2,1,0,6,3,0,0,1,0,66,12,0,11,80,0,0,59,51,6,81,154,58,94,25,122,18,41,143,88,0,76,38,0,30,56,77,0,81,29,39,0,35,21,3,28,78,158,37,121,106,169,75,78,15,83,70,89,28,6,84,65,53,0,88,78,0,10,107,74,13,186,69,132,59,6,41,40,9,119,25,36,132,39,89,111,34,6,50,146,81,2,33,73,13,1,76,80,11,0,58,92,44,14,136

Nearest PDB structures (foldseek):
  7fiu-assembly1_A  TM=1.004E+00  e=2.631E-51  Wolbachia endosymbiont of Drosophila melanogaster
  5haf-assembly2_B  TM=6.289E-01  e=1.663E-06  Salmonella enterica subsp. enterica serovar Typhimurium
  5ubw-assembly1_A  TM=6.198E-01  e=3.706E-06  Salmonella enterica subsp. enterica serovar Typhimurium str. LT2
  6ljb-assembly1_A  TM=5.930E-01  e=1.821E-03  African swine fever virus pig/Kenya/KEN-50/1950
  6lj9-assembly1_B  TM=5.673E-01  e=3.259E-02  African swine fever virus pig/Kenya/KEN-50/1950

Secondary structure (DSSP, 8-state):
--HHHHHHHHHHHHHHTT----SSGGGG--HHHHHHTT-TTPPP-HHHHHHHHHHTT-SS----SEEEEEEE----SSHHHHHHHHHHHHHHHTTS-SEEEEEEE-SSS-EEEEEEEEETTEEEEEEE-TT-----HHHHHHHHHTT--GGGEEE------SSSTTHHHHHHHHHHHHHHHHHHHHTTSS--TTTSGGGHHHHHHHHTTTSTT--PSSP-SHHHHHHHHHHHHGGG--TTSHHHHHHHHSTTTHHHHHHHHHHHHHHH--